Protein AF-A0ABD4BM80-F1 (afdb_monomer_lite)

pLDDT: mean 85.99, std 11.62, range [37.22, 96.69]

Sequence (189 aa):
KAYDKAFEMDQNLLPKIKRLYGEDSEQYKYVLDLRNYCFHNGVVRMEQELKSEFLQREALCYWGMFDESRFGQLHREFLKIDERLKVTAMDIVSISEQLVAEKIVDSTRSANTTAMYAIQWMHGRVFDFNKKQVQTHAARLNRIGINIRNACDTSRFAPVFVRQCREVCKSELAVPLWYRRANHLKLAA

Secondary structure (DSSP, 8-state):
-EEEHHHHIIIIIHHHHHHHH-TTSHHHHHHHHHHHHHHHTTPEEE-----HHHHHHTTTTSTTSS-THHHHHHHHHHHTHHHH---EEEEEEEHHHHHHHTT-SSSHHHHHHHHHHHHHHHTT----TTSHHHHHHHHHHHHTT--TTSPP-TTT--SEEEEEEEE------PPPTT-----------

InterPro domains:
  IPR022688 Replication-associated protein G2P, C-terminal [PF05155] (99-183)

Structure (mmCIF, N/CA/C/O backbone):
data_AF-A0ABD4BM80-F1
#
_entry.id   AF-A0ABD4BM80-F1
#
loop_
_atom_site.group_PDB
_atom_site.id
_atom_site.type_symbol
_atom_site.label_atom_id
_atom_site.label_alt_id
_atom_site.label_comp_id
_atom_site.label_asym_id
_atom_site.label_entity_id
_atom_site.label_seq_id
_atom_site.pdbx_PDB_ins_code
_atom_site.Cartn_x
_atom_site.Cartn_y
_atom_site.Cartn_z
_atom_site.occupancy
_atom_site.B_iso_or_equiv
_atom_site.auth_seq_id
_atom_site.auth_comp_id
_atom_site.auth_asym_id
_atom_site.auth_atom_id
_atom_site.pdbx_PDB_model_num
ATOM 1 N N . LYS A 1 1 ? -14.930 -1.032 1.054 1.00 83.25 1 LYS A N 1
ATOM 2 C CA . LYS A 1 1 ? -13.716 -0.226 1.333 1.00 83.25 1 LYS A CA 1
ATOM 3 C C . LYS A 1 1 ? -12.690 -1.123 2.012 1.00 83.25 1 LYS A C 1
ATOM 5 O O . LYS A 1 1 ? -13.107 -2.014 2.740 1.00 83.25 1 LYS A O 1
ATOM 10 N N . ALA A 1 2 ? -11.402 -0.913 1.758 1.00 86.00 2 ALA A N 1
ATOM 11 C CA . ALA A 1 2 ? -10.307 -1.639 2.397 1.00 86.00 2 ALA A CA 1
ATOM 12 C C . ALA A 1 2 ? -9.327 -0.616 2.969 1.00 86.00 2 ALA A C 1
ATOM 14 O O . ALA A 1 2 ? -9.075 0.395 2.311 1.00 86.00 2 ALA A O 1
ATOM 15 N N . TYR A 1 3 ? -8.798 -0.847 4.164 1.00 88.81 3 TYR A N 1
ATOM 16 C CA . TYR A 1 3 ? -7.758 0.010 4.727 1.00 88.81 3 TYR A CA 1
ATOM 17 C C . TYR A 1 3 ? -6.783 -0.779 5.593 1.00 88.81 3 TYR A C 1
ATOM 19 O O . TYR A 1 3 ? -7.141 -1.794 6.198 1.00 88.81 3 TYR A O 1
ATOM 27 N N . ASP A 1 4 ? -5.551 -0.279 5.651 1.00 92.69 4 ASP A N 1
ATOM 28 C CA . ASP A 1 4 ? -4.529 -0.743 6.582 1.00 92.69 4 ASP A CA 1
ATOM 29 C C . ASP A 1 4 ? -4.970 -0.406 8.008 1.00 92.69 4 ASP A C 1
ATOM 31 O O . ASP A 1 4 ? -5.180 0.762 8.364 1.00 92.69 4 ASP A O 1
ATOM 35 N N . LYS A 1 5 ? -5.154 -1.449 8.823 1.00 93.62 5 LYS A N 1
ATOM 36 C CA . LYS A 1 5 ? -5.683 -1.276 10.169 1.00 93.62 5 LYS A CA 1
ATOM 37 C C . LYS A 1 5 ? -4.690 -0.569 11.089 1.00 93.62 5 LYS A C 1
ATOM 39 O O . LYS A 1 5 ? -5.124 0.223 11.922 1.00 93.62 5 LYS A O 1
ATOM 44 N N . ALA A 1 6 ? -3.392 -0.825 10.949 1.00 95.12 6 ALA A N 1
ATOM 45 C CA . ALA A 1 6 ? -2.378 -0.182 11.776 1.00 95.12 6 ALA A CA 1
ATOM 46 C C . ALA A 1 6 ? -2.270 1.312 11.448 1.00 95.12 6 ALA A C 1
ATOM 48 O O . ALA A 1 6 ? -2.253 2.137 12.361 1.00 95.12 6 ALA A O 1
ATOM 49 N N . PHE A 1 7 ? -2.303 1.660 10.160 1.00 94.94 7 PHE A N 1
ATOM 50 C CA . PHE A 1 7 ? -2.292 3.055 9.721 1.00 94.94 7 PHE A CA 1
ATOM 51 C C . PHE A 1 7 ? -3.509 3.839 10.239 1.00 94.94 7 PHE A C 1
ATOM 53 O O . PHE A 1 7 ? -3.373 4.958 10.730 1.00 94.94 7 PHE A O 1
ATOM 60 N N . GLU A 1 8 ? -4.708 3.249 10.186 1.00 94.56 8 GLU A N 1
ATOM 61 C CA . GLU A 1 8 ? -5.916 3.870 10.749 1.00 94.56 8 GLU A CA 1
ATOM 62 C C . GLU A 1 8 ? -5.780 4.113 12.261 1.00 94.56 8 GLU A C 1
ATOM 64 O O . GLU A 1 8 ? -6.151 5.178 12.763 1.00 94.56 8 GLU A O 1
ATOM 69 N N . MET A 1 9 ? -5.193 3.154 12.983 1.00 95.44 9 MET A N 1
ATOM 70 C CA . MET A 1 9 ? -4.955 3.280 14.419 1.00 95.44 9 MET A CA 1
ATOM 71 C C . MET A 1 9 ? -3.956 4.392 14.752 1.00 95.44 9 MET A C 1
ATOM 73 O O . MET A 1 9 ? -4.168 5.089 15.743 1.00 95.44 9 MET A O 1
ATOM 77 N N . ASP A 1 10 ? -2.926 4.599 13.930 1.00 95.12 10 ASP A N 1
ATOM 78 C CA . ASP A 1 10 ? -1.974 5.706 14.092 1.00 95.12 10 ASP A CA 1
ATOM 79 C C . ASP A 1 10 ? -2.631 7.072 13.932 1.00 95.12 10 ASP A C 1
ATOM 81 O O . ASP A 1 10 ? -2.387 7.979 14.726 1.00 95.12 10 ASP A O 1
ATOM 85 N N . GLN A 1 11 ? -3.472 7.220 12.909 1.00 94.62 11 GLN A N 1
ATOM 86 C CA . GLN A 1 11 ? -4.079 8.507 12.579 1.00 94.62 11 GLN A CA 1
ATOM 87 C C . GLN A 1 11 ? -5.186 8.890 13.565 1.00 94.62 11 GLN A C 1
ATOM 89 O O . GLN A 1 11 ? -5.288 10.048 13.968 1.00 94.62 11 GLN A O 1
ATOM 94 N N . ASN A 1 12 ? -6.012 7.923 13.977 1.00 94.19 12 ASN A N 1
ATOM 95 C CA . ASN A 1 12 ? -7.248 8.220 14.701 1.00 94.19 12 ASN A CA 1
ATOM 96 C C . ASN A 1 12 ? -7.243 7.711 16.145 1.00 94.19 12 ASN A C 1
ATOM 98 O O . ASN A 1 12 ? -7.596 8.446 17.073 1.00 94.19 12 ASN A O 1
ATOM 102 N N . LEU A 1 13 ? -6.882 6.442 16.356 1.00 93.19 13 LEU A N 1
ATOM 103 C CA . LEU A 1 13 ? -7.118 5.769 17.633 1.00 93.19 13 LEU A CA 1
ATOM 104 C C . LEU A 1 13 ? -6.062 6.126 18.684 1.00 93.19 13 LEU A C 1
ATOM 106 O O . LEU A 1 13 ? -6.420 6.527 19.792 1.00 93.19 13 LEU A O 1
ATOM 110 N N . LEU A 1 14 ? -4.777 6.019 18.349 1.00 94.69 14 LEU A N 1
ATOM 111 C CA . LEU A 1 14 ? -3.673 6.299 19.268 1.00 94.69 14 LEU A CA 1
ATOM 112 C C . LEU A 1 14 ? -3.694 7.747 19.785 1.00 94.69 14 LEU A C 1
ATOM 114 O O . LEU A 1 14 ? -3.646 7.921 21.006 1.00 94.69 14 LEU A O 1
ATOM 118 N N . PRO A 1 15 ? -3.870 8.789 18.943 1.00 96.12 15 PRO A N 1
ATOM 119 C CA . PRO A 1 15 ? -3.963 10.165 19.429 1.00 96.12 15 PRO A CA 1
ATOM 120 C C . PRO A 1 15 ? -5.138 10.368 20.386 1.00 96.12 15 PRO A C 1
ATOM 122 O O . PRO A 1 15 ? -5.016 11.085 21.379 1.00 96.12 15 PRO A O 1
ATOM 125 N N . LYS A 1 16 ? -6.276 9.715 20.120 1.00 96.12 16 LYS A N 1
ATOM 126 C CA . LYS A 1 16 ? -7.461 9.789 20.979 1.00 96.12 16 LYS A CA 1
ATOM 127 C C . LYS A 1 16 ? -7.204 9.157 22.347 1.00 96.12 16 LYS A C 1
ATOM 129 O O . LYS A 1 16 ? -7.507 9.777 23.362 1.00 96.12 16 LYS A O 1
ATOM 134 N N . ILE A 1 17 ? -6.638 7.952 22.388 1.00 95.44 17 ILE A N 1
ATOM 135 C CA . ILE A 1 17 ? -6.351 7.250 23.648 1.00 95.44 17 ILE A CA 1
ATOM 136 C C . ILE A 1 17 ? -5.261 7.971 24.443 1.00 95.44 17 ILE A C 1
ATOM 138 O O . ILE A 1 17 ? -5.420 8.139 25.651 1.00 95.44 17 ILE A O 1
ATOM 142 N N . LYS A 1 18 ? -4.224 8.491 23.772 1.00 95.56 18 LYS A N 1
ATOM 143 C CA . LYS A 1 18 ? -3.175 9.304 24.403 1.00 95.56 18 LYS A CA 1
ATOM 144 C C . LYS A 1 18 ? -3.752 10.531 25.110 1.00 95.56 18 LYS A C 1
ATOM 146 O O . LYS A 1 18 ? -3.380 10.802 26.245 1.00 95.56 18 LYS A O 1
ATOM 151 N N . ARG A 1 19 ? -4.693 11.243 24.474 1.00 95.94 19 ARG A N 1
ATOM 152 C CA . ARG A 1 19 ? -5.377 12.405 25.076 1.00 95.94 19 ARG A CA 1
ATOM 153 C C . ARG A 1 19 ? -6.272 12.033 26.262 1.00 95.94 19 ARG A C 1
ATOM 155 O O . ARG A 1 19 ? -6.409 12.842 27.169 1.00 95.94 19 ARG A O 1
ATOM 162 N N . LEU A 1 20 ? -6.907 10.859 26.237 1.00 96.06 20 LEU A N 1
ATOM 163 C CA . LEU A 1 20 ? -7.880 10.448 27.258 1.00 96.06 20 LEU A CA 1
ATOM 164 C C . LEU A 1 20 ? -7.239 9.843 28.511 1.00 96.06 20 LEU A C 1
ATOM 166 O O . LEU A 1 20 ? -7.719 10.096 29.609 1.00 96.06 20 LEU A O 1
ATOM 170 N N . TYR A 1 21 ? -6.196 9.029 28.348 1.00 95.06 21 TYR A N 1
ATOM 171 C CA . TYR A 1 21 ? -5.622 8.236 29.442 1.00 95.06 21 TYR A CA 1
ATOM 172 C C . TYR A 1 21 ? -4.156 8.573 29.736 1.00 95.06 21 TYR A C 1
ATOM 174 O O . TYR A 1 21 ? -3.647 8.192 30.785 1.00 95.06 21 TYR A O 1
ATOM 182 N N . GLY A 1 22 ? -3.475 9.296 28.843 1.00 93.50 22 GLY A N 1
ATOM 183 C CA . GLY A 1 22 ? -2.037 9.547 28.929 1.00 93.50 22 GLY A CA 1
ATOM 184 C C . GLY A 1 22 ? -1.202 8.442 28.275 1.00 93.50 22 GLY A C 1
ATOM 185 O O . GLY A 1 22 ? -1.675 7.331 28.028 1.00 93.50 22 GLY A O 1
ATOM 186 N N . GLU A 1 23 ? 0.054 8.762 27.970 1.00 93.88 23 GLU A N 1
ATOM 187 C CA . GLU A 1 23 ? 0.987 7.883 27.247 1.00 93.88 23 GLU A CA 1
ATOM 188 C C . GLU A 1 23 ? 1.462 6.684 28.080 1.00 93.88 23 GLU A C 1
ATOM 190 O O . GLU A 1 23 ? 1.618 5.589 27.550 1.00 93.88 23 GLU A O 1
ATOM 195 N N . ASP A 1 24 ? 1.597 6.844 29.397 1.00 94.12 24 ASP A N 1
ATOM 196 C CA . ASP A 1 24 ? 2.053 5.766 30.287 1.00 94.12 24 ASP A CA 1
ATOM 197 C C . ASP A 1 24 ? 0.941 4.797 30.717 1.00 94.12 24 ASP A C 1
ATOM 199 O O . ASP A 1 24 ? 1.204 3.795 31.397 1.00 94.12 24 ASP A O 1
ATOM 203 N N . SER A 1 25 ? -0.300 5.076 30.310 1.00 95.88 25 SER A N 1
ATOM 204 C CA . SER A 1 25 ? -1.481 4.311 30.701 1.00 95.88 25 SER A CA 1
ATOM 205 C C . SER A 1 25 ? -1.495 2.894 30.129 1.00 95.88 25 SER A C 1
ATOM 207 O O . SER A 1 25 ? -1.018 2.628 29.023 1.00 95.88 25 SER A O 1
ATOM 209 N N . GLU A 1 26 ? -2.113 1.964 30.862 1.00 95.06 26 GLU A N 1
ATOM 210 C CA . GLU A 1 26 ? -2.321 0.595 30.377 1.00 95.06 26 GLU A CA 1
ATOM 211 C C . GLU A 1 26 ? -3.179 0.556 29.108 1.00 95.06 26 GLU A C 1
ATOM 213 O O . GLU A 1 26 ? -2.979 -0.293 28.242 1.00 95.06 26 GLU A O 1
ATOM 218 N N . GLN A 1 27 ? -4.129 1.486 28.976 1.00 94.38 27 GLN A N 1
ATOM 219 C CA . GLN A 1 27 ? -5.003 1.607 27.813 1.00 94.38 27 GLN A CA 1
ATOM 220 C C . GLN A 1 27 ? -4.197 1.981 26.570 1.00 94.38 27 GLN A C 1
ATOM 222 O O . GLN A 1 27 ? -4.390 1.377 25.515 1.00 94.38 27 GLN A O 1
ATOM 227 N N . TYR A 1 28 ? -3.289 2.953 26.690 1.00 95.81 28 TYR A N 1
ATOM 228 C CA . TYR A 1 28 ? -2.430 3.350 25.582 1.00 95.81 28 TYR A CA 1
ATOM 229 C C . TYR A 1 28 ? -1.472 2.225 25.187 1.00 95.81 28 TYR A C 1
ATOM 231 O O . TYR A 1 28 ? -1.404 1.888 24.006 1.00 95.81 28 TYR A O 1
ATOM 239 N N . LYS A 1 29 ? -0.830 1.572 26.166 1.00 95.75 29 LYS A N 1
ATOM 240 C CA . LYS A 1 29 ? 0.037 0.402 25.934 1.00 95.75 29 LYS A CA 1
ATOM 241 C C . LYS A 1 29 ? -0.705 -0.729 25.219 1.00 95.75 29 LYS A C 1
ATOM 243 O O . LYS A 1 29 ? -0.238 -1.206 24.194 1.00 95.75 29 LYS A O 1
ATOM 248 N N . TYR A 1 30 ? -1.915 -1.069 25.668 1.00 95.75 30 TYR A N 1
ATOM 249 C CA . TYR A 1 30 ? -2.747 -2.086 25.018 1.00 95.75 30 TYR A CA 1
ATOM 250 C C . TYR A 1 30 ? -3.070 -1.751 23.554 1.00 95.75 30 TYR A C 1
ATOM 252 O O . TYR A 1 30 ? -2.981 -2.611 22.676 1.00 95.75 30 TYR A O 1
ATOM 260 N N . VAL A 1 31 ? -3.464 -0.506 23.266 1.00 95.06 31 VAL A N 1
ATOM 261 C CA . VAL A 1 31 ? -3.765 -0.095 21.886 1.00 95.06 31 VAL A CA 1
ATOM 262 C C . VAL A 1 31 ? -2.505 -0.077 21.027 1.00 95.06 31 VAL A C 1
ATOM 264 O O . VAL A 1 31 ? -2.575 -0.441 19.853 1.00 95.06 31 VAL A O 1
ATOM 267 N N . LEU A 1 32 ? -1.363 0.301 21.599 1.00 95.94 32 LEU A N 1
ATOM 268 C CA . LEU A 1 32 ? -0.072 0.259 20.925 1.00 95.94 32 LEU A CA 1
ATOM 269 C C . LEU A 1 32 ? 0.331 -1.180 20.575 1.00 95.94 32 LEU A C 1
ATOM 271 O O . LEU A 1 32 ? 0.707 -1.436 19.432 1.00 95.94 32 LEU A O 1
ATOM 275 N N . ASP A 1 33 ? 0.168 -2.126 21.501 1.00 95.88 33 ASP A N 1
ATOM 276 C CA . ASP A 1 33 ? 0.411 -3.553 21.259 1.00 95.88 33 ASP A CA 1
ATOM 277 C C . ASP A 1 33 ? -0.508 -4.099 20.163 1.00 95.88 33 ASP A C 1
ATOM 279 O O . ASP A 1 33 ? -0.056 -4.790 19.249 1.00 95.88 33 ASP A O 1
ATOM 283 N N . LEU A 1 34 ? -1.791 -3.721 20.186 1.00 95.12 34 LEU A N 1
ATOM 284 C CA . LEU A 1 34 ? -2.749 -4.082 19.141 1.00 95.12 34 LEU A CA 1
ATOM 285 C C . LEU A 1 34 ? -2.365 -3.507 17.777 1.00 95.12 34 LEU A C 1
ATOM 287 O O . LEU A 1 34 ? -2.397 -4.222 16.775 1.00 95.12 34 LEU A O 1
ATOM 291 N N . ARG A 1 35 ? -1.971 -2.234 17.732 1.00 95.81 35 ARG A N 1
ATOM 292 C CA . ARG A 1 35 ? -1.510 -1.575 16.508 1.00 95.81 35 ARG A CA 1
ATOM 293 C C . ARG A 1 35 ? -0.277 -2.286 15.965 1.00 95.81 35 ARG A C 1
ATOM 295 O O . ARG A 1 35 ? -0.223 -2.582 14.774 1.00 95.81 35 ARG A O 1
ATOM 302 N N . ASN A 1 36 ? 0.693 -2.589 16.826 1.00 96.69 36 ASN A N 1
ATOM 303 C CA . ASN A 1 36 ? 1.912 -3.292 16.441 1.00 96.69 36 ASN A CA 1
ATOM 304 C C . ASN A 1 36 ? 1.598 -4.697 15.934 1.00 96.69 36 ASN A C 1
ATOM 306 O O . ASN A 1 36 ? 2.135 -5.099 14.907 1.00 96.69 36 ASN A O 1
ATOM 310 N N . TYR A 1 37 ? 0.691 -5.419 16.587 1.00 96.06 37 TYR A N 1
ATOM 311 C CA . TYR A 1 37 ? 0.233 -6.719 16.114 1.00 96.06 37 TYR A CA 1
ATOM 312 C C . TYR A 1 37 ? -0.390 -6.629 14.712 1.00 96.06 37 TYR A C 1
ATOM 314 O O . TYR A 1 37 ? -0.033 -7.411 13.830 1.00 96.06 37 TYR A O 1
ATOM 322 N N . CYS A 1 38 ? -1.259 -5.641 14.470 1.00 94.88 38 CYS A N 1
ATOM 323 C CA . CYS A 1 38 ? -1.836 -5.402 13.147 1.00 94.88 38 CYS A CA 1
ATOM 324 C C . CYS A 1 38 ? -0.773 -5.065 12.092 1.00 94.88 38 CYS A C 1
ATOM 326 O O . CYS A 1 38 ? -0.851 -5.575 10.977 1.00 94.88 38 CYS A O 1
ATOM 328 N N . PHE A 1 39 ? 0.223 -4.250 12.446 1.00 95.06 39 PHE A N 1
ATOM 329 C CA . PHE A 1 39 ? 1.307 -3.854 11.546 1.00 95.06 39 PHE A CA 1
ATOM 330 C C . PHE A 1 39 ? 2.180 -5.048 11.140 1.00 95.06 39 PHE A C 1
ATOM 332 O O . PHE A 1 39 ? 2.388 -5.283 9.954 1.00 95.06 39 PHE A O 1
ATOM 339 N N . HIS A 1 40 ? 2.632 -5.848 12.111 1.00 94.50 40 HIS A N 1
ATOM 340 C CA . HIS A 1 40 ? 3.503 -7.000 11.848 1.00 94.50 40 HIS A CA 1
ATOM 341 C C . HIS A 1 40 ? 2.824 -8.078 10.994 1.00 94.50 40 HIS A C 1
ATOM 343 O O . HIS A 1 40 ? 3.501 -8.767 10.238 1.00 94.50 40 HIS A O 1
ATOM 349 N N . ASN A 1 41 ? 1.500 -8.216 11.098 1.00 93.12 41 ASN A N 1
ATOM 350 C CA . ASN A 1 41 ? 0.734 -9.205 10.336 1.00 93.12 41 ASN A CA 1
ATOM 351 C C . ASN A 1 41 ? 0.094 -8.632 9.058 1.00 93.12 41 ASN A C 1
ATOM 353 O O . ASN A 1 41 ? -0.644 -9.349 8.388 1.00 93.12 41 ASN A O 1
ATOM 357 N N . GLY A 1 42 ? 0.327 -7.356 8.722 1.00 91.00 42 GLY A N 1
ATOM 358 C CA . GLY A 1 42 ? -0.237 -6.732 7.518 1.00 91.00 42 GLY A CA 1
ATOM 359 C C . GLY A 1 42 ? -1.770 -6.737 7.488 1.00 91.00 42 GLY A C 1
ATOM 360 O O . GLY A 1 42 ? -2.375 -7.037 6.460 1.00 91.00 42 GLY A O 1
ATOM 361 N N . VAL A 1 43 ? -2.416 -6.457 8.624 1.00 92.88 43 VAL A N 1
ATOM 362 C CA . VAL A 1 43 ? -3.872 -6.596 8.763 1.00 92.88 43 VAL A CA 1
ATOM 363 C C . VAL A 1 43 ? -4.613 -5.532 7.956 1.00 92.88 43 VAL A C 1
ATOM 365 O O . VAL A 1 43 ? -4.559 -4.337 8.257 1.00 92.88 43 VAL A O 1
ATOM 368 N N . VAL A 1 44 ? -5.401 -5.992 6.987 1.00 89.38 44 VAL A N 1
ATOM 369 C CA . VAL A 1 44 ? -6.320 -5.163 6.202 1.00 89.38 44 VAL A CA 1
ATOM 370 C C . VAL A 1 44 ? -7.743 -5.392 6.687 1.00 89.38 44 VAL A C 1
ATOM 372 O O . VAL A 1 44 ? -8.217 -6.526 6.754 1.00 89.38 44 VAL A O 1
ATOM 375 N N . ARG A 1 45 ? -8.453 -4.306 7.000 1.00 88.75 45 ARG A N 1
ATOM 376 C CA . ARG A 1 45 ? -9.873 -4.371 7.341 1.00 88.75 45 ARG A CA 1
ATOM 377 C C . ARG A 1 45 ? -10.724 -4.026 6.128 1.00 88.75 45 ARG A C 1
ATOM 379 O O . ARG A 1 45 ? -10.563 -2.977 5.507 1.00 88.75 45 ARG A O 1
ATOM 386 N N . MET A 1 46 ? -11.659 -4.920 5.836 1.00 87.62 46 MET A N 1
ATOM 387 C CA . MET A 1 46 ? -12.669 -4.753 4.802 1.00 87.62 46 MET A CA 1
ATOM 388 C C . MET A 1 46 ? -13.963 -4.245 5.444 1.00 87.62 46 MET A C 1
ATOM 390 O O . MET A 1 46 ? -14.445 -4.816 6.418 1.00 87.62 46 MET A O 1
ATOM 394 N N . GLU A 1 47 ? -14.533 -3.175 4.894 1.00 88.25 47 GLU A N 1
ATOM 395 C CA . GLU A 1 47 ? -15.818 -2.616 5.322 1.00 88.25 47 GLU A CA 1
ATOM 396 C C . GLU A 1 47 ? -16.807 -2.544 4.163 1.00 88.25 47 GLU A C 1
ATOM 398 O O . GLU A 1 47 ? -16.499 -2.014 3.086 1.00 88.25 47 GLU A O 1
ATOM 403 N N . GLN A 1 48 ? -18.005 -3.072 4.406 1.00 89.81 48 GLN A N 1
ATOM 404 C CA . GLN A 1 48 ? -19.140 -3.000 3.501 1.00 89.81 48 GLN A CA 1
ATOM 405 C C . GLN A 1 48 ? -20.037 -1.835 3.917 1.00 89.81 48 GLN A C 1
ATOM 407 O O . GLN A 1 48 ? -20.496 -1.768 5.053 1.00 89.81 48 GLN A O 1
ATOM 412 N N . GLU A 1 49 ? -20.287 -0.920 2.986 1.00 90.12 49 GLU A N 1
ATOM 413 C CA . GLU A 1 49 ? -21.196 0.209 3.166 1.00 90.12 49 GLU A CA 1
ATOM 414 C C . GLU A 1 49 ? -22.215 0.166 2.027 1.00 90.12 49 GLU A C 1
ATOM 416 O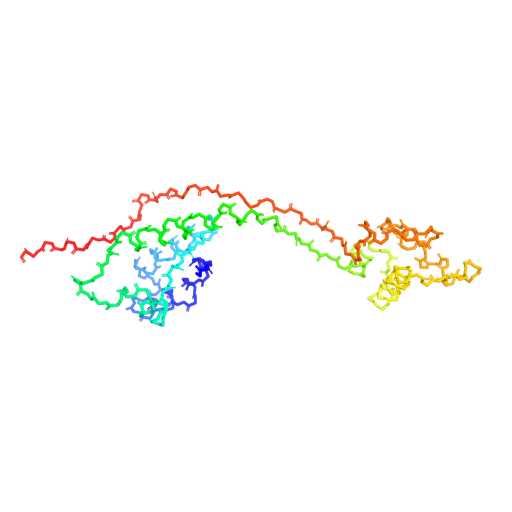 O . GLU A 1 49 ? -21.829 0.132 0.856 1.00 90.12 49 GLU A O 1
ATOM 421 N N . LEU A 1 50 ? -23.502 0.149 2.368 1.00 90.44 50 LEU A N 1
ATOM 422 C CA . LEU A 1 50 ? -24.596 0.206 1.402 1.00 90.44 50 LEU A CA 1
ATOM 423 C C . LEU A 1 50 ? -25.165 1.623 1.394 1.00 90.44 50 LEU A C 1
ATOM 425 O O . LEU A 1 50 ? -25.527 2.165 2.436 1.00 90.44 50 LEU A O 1
ATOM 429 N N . LYS A 1 51 ? -25.200 2.238 0.211 1.00 91.38 51 LYS A N 1
ATOM 430 C CA . LYS A 1 51 ? -25.683 3.611 0.034 1.00 91.38 51 LYS A CA 1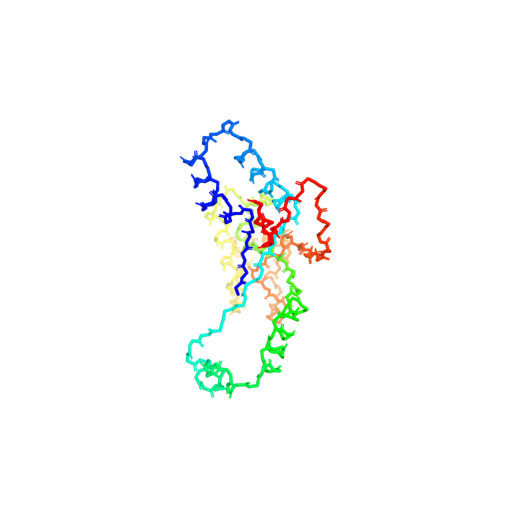
ATOM 431 C C . LYS A 1 51 ? -27.204 3.680 0.173 1.00 91.38 51 LYS A C 1
ATOM 433 O O . LYS A 1 51 ? -27.896 2.731 -0.186 1.00 91.38 51 LYS A O 1
ATOM 438 N N . SER A 1 52 ? -27.719 4.806 0.664 1.00 92.56 52 SER A N 1
ATOM 439 C CA . SER A 1 52 ? -29.159 5.000 0.896 1.00 92.56 52 SER A CA 1
ATOM 440 C C . SER A 1 52 ? -29.974 4.777 -0.380 1.00 92.56 52 SER A C 1
ATOM 442 O O . SER A 1 52 ? -30.980 4.077 -0.372 1.00 92.56 52 SER A O 1
ATOM 444 N N . GLU A 1 53 ? -29.474 5.276 -1.507 1.00 93.75 53 GLU A N 1
ATOM 445 C CA . GLU A 1 53 ? -30.086 5.155 -2.828 1.00 93.75 53 GLU A CA 1
ATOM 446 C C . GLU A 1 53 ? -30.183 3.689 -3.269 1.00 93.75 53 GLU A C 1
ATOM 448 O O . GLU A 1 53 ? -31.177 3.267 -3.856 1.00 93.75 53 GLU A O 1
ATOM 453 N N . PHE A 1 54 ? -29.160 2.891 -2.947 1.00 91.81 54 PHE A N 1
ATOM 454 C CA . PHE A 1 54 ? -29.170 1.452 -3.193 1.00 91.81 54 PHE A CA 1
ATOM 455 C C . PHE A 1 54 ? -30.211 0.755 -2.313 1.00 91.81 54 PHE A C 1
ATOM 457 O O . PHE A 1 54 ? -31.000 -0.041 -2.814 1.00 91.81 54 PHE A O 1
ATOM 464 N N . LEU A 1 55 ? -30.245 1.083 -1.019 1.00 92.19 55 LEU A N 1
ATOM 465 C CA . LEU A 1 55 ? -31.205 0.498 -0.082 1.00 92.19 55 LEU A CA 1
ATOM 466 C C . LEU A 1 55 ? -32.651 0.821 -0.473 1.00 92.19 55 LEU A C 1
ATOM 468 O O . LEU A 1 55 ? -33.502 -0.055 -0.389 1.00 92.19 55 LEU A O 1
ATOM 472 N N . GLN A 1 56 ? -32.926 2.038 -0.941 1.00 92.62 56 GLN A N 1
ATOM 473 C CA . GLN A 1 56 ? -34.253 2.433 -1.420 1.00 92.62 56 GLN A CA 1
ATOM 474 C C . GLN A 1 56 ? -34.645 1.687 -2.696 1.00 92.62 56 GLN A C 1
ATOM 476 O O . GLN A 1 56 ? -35.750 1.158 -2.779 1.00 92.62 56 GLN A O 1
ATOM 481 N N . ARG A 1 57 ? -33.732 1.592 -3.672 1.00 91.75 57 ARG A N 1
ATOM 482 C CA . ARG A 1 57 ? -33.987 0.888 -4.936 1.00 91.75 57 ARG A CA 1
ATOM 483 C C . ARG A 1 57 ? -34.288 -0.595 -4.731 1.00 91.75 57 ARG A C 1
ATOM 485 O O . ARG A 1 57 ? -35.145 -1.139 -5.415 1.00 91.75 57 ARG A O 1
ATOM 492 N N . GLU A 1 58 ? -33.588 -1.237 -3.801 1.00 89.38 58 GLU A N 1
ATOM 493 C CA . GLU A 1 58 ? -33.777 -2.656 -3.479 1.00 89.38 58 GLU A CA 1
ATOM 494 C C . GLU A 1 58 ? -34.839 -2.882 -2.381 1.00 89.38 58 GLU A C 1
ATOM 496 O O . GLU A 1 58 ? -34.989 -4.004 -1.908 1.00 89.38 58 GLU A O 1
ATOM 501 N N . ALA A 1 59 ? -35.554 -1.832 -1.947 1.00 91.00 59 ALA A N 1
ATOM 502 C CA . ALA A 1 59 ? -36.533 -1.862 -0.853 1.00 91.00 59 ALA A CA 1
ATOM 503 C C . ALA A 1 59 ? -35.997 -2.428 0.486 1.00 91.00 59 ALA A C 1
ATOM 505 O O . ALA A 1 59 ? -36.749 -2.931 1.317 1.00 91.00 59 ALA A O 1
ATOM 506 N N . LEU A 1 60 ? -34.692 -2.297 0.731 1.00 90.75 60 LEU A N 1
ATOM 507 C CA . LEU A 1 60 ? -33.992 -2.762 1.936 1.00 90.75 60 LEU A CA 1
ATOM 508 C C . LEU A 1 60 ? -33.964 -1.727 3.071 1.00 90.75 60 LEU A C 1
ATOM 510 O O . LEU A 1 60 ? -33.401 -1.983 4.132 1.00 90.75 60 LEU A O 1
ATOM 514 N N . CYS A 1 61 ? -34.535 -0.540 2.860 1.00 90.12 61 CYS A N 1
ATOM 515 C CA . CYS A 1 61 ? -34.582 0.526 3.863 1.00 90.12 61 CYS A CA 1
ATOM 516 C C . CYS A 1 61 ? -35.794 0.446 4.810 1.00 90.12 61 CYS A C 1
ATOM 518 O O . CYS A 1 61 ? -35.857 1.206 5.776 1.00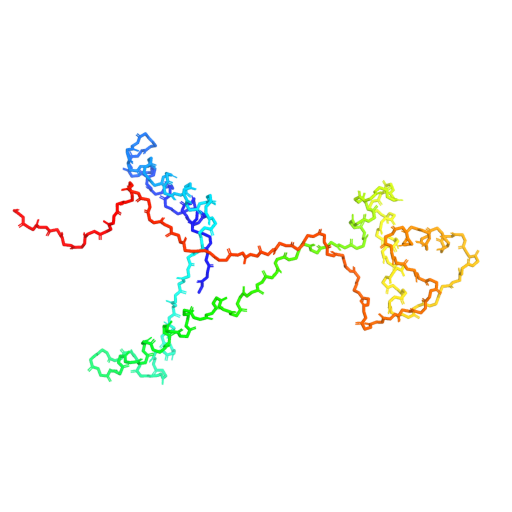 90.12 61 CYS A O 1
ATOM 520 N N . TYR A 1 62 ? -36.756 -0.446 4.556 1.00 89.25 62 TYR A N 1
ATOM 521 C CA . TYR A 1 62 ? -38.019 -0.507 5.294 1.00 89.25 62 TYR A CA 1
ATOM 522 C C . TYR A 1 62 ? -37.977 -1.544 6.413 1.00 89.25 62 TYR A C 1
ATOM 524 O O . TYR A 1 62 ? -38.323 -2.704 6.208 1.00 89.25 62 TYR A O 1
ATOM 532 N N . TRP A 1 63 ? -37.551 -1.126 7.606 1.00 83.38 63 TRP A N 1
ATOM 533 C CA . TRP A 1 63 ? -37.394 -2.012 8.762 1.00 83.38 63 TRP A CA 1
ATOM 534 C C . TRP A 1 63 ? -38.633 -2.883 9.030 1.00 83.38 63 TRP A C 1
ATOM 536 O O . TRP A 1 63 ? -39.749 -2.376 9.114 1.00 83.38 63 TRP A O 1
ATOM 546 N N . GLY A 1 64 ? -38.431 -4.198 9.154 1.00 86.62 64 GLY A N 1
ATOM 547 C CA . GLY A 1 64 ? -39.505 -5.178 9.364 1.00 86.62 64 GLY A CA 1
ATOM 548 C C . GLY A 1 64 ? -40.338 -5.521 8.120 1.00 86.62 64 GLY A C 1
ATOM 549 O O . GLY A 1 64 ? -41.192 -6.397 8.203 1.00 86.62 64 GLY A O 1
ATOM 550 N N . MET A 1 65 ? -40.091 -4.870 6.978 1.00 86.62 65 MET A N 1
ATOM 551 C CA . MET A 1 65 ? -40.795 -5.096 5.705 1.00 86.62 65 MET A CA 1
ATOM 552 C C . MET A 1 65 ? -39.850 -5.443 4.541 1.00 86.62 65 MET A C 1
ATOM 554 O O . MET A 1 65 ? -40.285 -5.486 3.393 1.00 86.62 65 MET A O 1
ATOM 558 N N . PHE A 1 66 ? -38.567 -5.687 4.820 1.00 89.19 66 PHE A N 1
ATOM 559 C CA . PHE A 1 66 ? -37.580 -6.124 3.832 1.00 89.19 66 PHE A CA 1
ATOM 560 C C . PHE A 1 66 ? -37.250 -7.613 3.997 1.00 89.19 66 PHE A C 1
ATOM 562 O O . PHE A 1 66 ? -37.376 -8.174 5.085 1.00 89.19 66 PHE A O 1
ATOM 569 N N . ASP A 1 67 ? -36.773 -8.243 2.923 1.00 87.38 67 ASP A N 1
ATOM 570 C CA . ASP A 1 67 ? -36.211 -9.593 2.979 1.00 87.38 67 ASP A CA 1
ATOM 571 C C . ASP A 1 67 ? -34.740 -9.548 3.424 1.00 87.38 67 ASP A C 1
ATOM 573 O O . ASP A 1 67 ? -33.849 -9.111 2.688 1.00 87.38 67 ASP A O 1
ATOM 577 N N . GLU A 1 68 ? -34.475 -10.019 4.643 1.00 88.12 68 GLU A N 1
ATOM 578 C CA . GLU A 1 68 ? -33.131 -10.073 5.226 1.00 88.12 68 GLU A CA 1
ATOM 579 C C . GLU A 1 68 ? -32.181 -11.002 4.462 1.00 88.12 68 GLU A C 1
ATOM 581 O O . GLU A 1 68 ? -30.963 -10.777 4.445 1.00 88.12 68 GLU A O 1
ATOM 586 N N . SER A 1 69 ? -32.712 -11.994 3.740 1.00 90.56 69 SER A N 1
ATOM 587 C CA . SER A 1 69 ? -31.901 -12.918 2.944 1.00 90.56 69 SER A CA 1
ATOM 588 C C . SER A 1 69 ? -31.029 -12.184 1.915 1.00 90.56 69 SER A C 1
ATOM 590 O O . SER A 1 69 ? -29.897 -12.603 1.624 1.00 90.56 69 SER A O 1
ATOM 592 N N . ARG A 1 70 ? -31.511 -11.028 1.433 1.00 90.19 70 ARG A N 1
ATOM 593 C CA . ARG A 1 70 ? -30.823 -10.164 0.475 1.00 90.19 70 ARG A CA 1
ATOM 594 C C . ARG A 1 70 ? -29.550 -9.547 1.047 1.00 90.19 70 ARG A C 1
ATOM 596 O O . ARG A 1 70 ? -28.535 -9.513 0.349 1.00 90.19 70 ARG A O 1
ATOM 603 N N . PHE A 1 71 ? -29.547 -9.130 2.315 1.00 90.50 71 PHE A N 1
ATOM 604 C CA . PHE A 1 71 ? -28.321 -8.670 2.977 1.00 90.50 71 PHE A CA 1
ATOM 605 C C . PHE A 1 71 ? -27.305 -9.799 3.105 1.00 90.50 71 PHE A C 1
ATOM 607 O O . PHE A 1 71 ? -26.124 -9.600 2.816 1.00 90.50 71 PHE A O 1
ATOM 614 N N . GLY A 1 72 ? -27.764 -11.005 3.449 1.00 90.75 72 GLY A N 1
ATOM 615 C CA . GLY A 1 72 ? -26.908 -12.189 3.493 1.00 90.75 72 GLY A CA 1
ATOM 616 C C . GLY A 1 72 ? -26.246 -12.483 2.142 1.00 90.75 72 GLY A C 1
ATOM 617 O O . GLY A 1 72 ? -25.062 -12.816 2.094 1.00 90.75 72 GLY A O 1
ATOM 618 N N . GLN A 1 73 ? -26.976 -12.322 1.034 1.00 91.38 73 GLN A N 1
ATOM 619 C CA . GLN A 1 73 ? -26.412 -12.462 -0.310 1.00 91.38 73 GLN A CA 1
ATOM 620 C C . GLN A 1 73 ? -25.341 -11.404 -0.595 1.00 91.38 73 GLN A C 1
ATOM 622 O O . GLN A 1 73 ? -24.220 -11.765 -0.954 1.00 91.38 73 GLN A O 1
ATOM 627 N N . LEU A 1 74 ? -25.659 -10.123 -0.390 1.00 90.31 74 LEU A N 1
ATOM 628 C CA . LEU A 1 74 ? -24.721 -9.017 -0.613 1.00 90.31 74 LEU A CA 1
ATOM 629 C C . LEU A 1 74 ? -23.459 -9.169 0.244 1.00 90.31 74 LEU A C 1
ATOM 631 O O . LEU A 1 74 ? -22.358 -8.832 -0.192 1.00 90.31 74 LEU A O 1
ATOM 635 N N . HIS A 1 75 ? -23.598 -9.689 1.463 1.00 90.44 75 HIS A N 1
ATOM 636 C CA . HIS A 1 75 ? -22.466 -9.947 2.339 1.00 90.44 75 HIS A CA 1
ATOM 637 C C . HIS A 1 75 ? -21.596 -11.102 1.834 1.00 90.44 75 HIS A C 1
ATOM 639 O O . HIS A 1 75 ? -20.376 -10.976 1.787 1.00 90.44 75 HIS A O 1
ATOM 645 N N . ARG A 1 76 ? -22.195 -12.210 1.377 1.00 90.31 76 ARG A N 1
ATOM 646 C CA . ARG A 1 76 ? -21.438 -13.317 0.765 1.00 90.31 76 ARG A CA 1
ATOM 647 C C . ARG A 1 76 ? -20.688 -12.880 -0.490 1.00 90.31 76 ARG A C 1
ATOM 649 O O . ARG A 1 76 ? -19.564 -13.317 -0.703 1.00 90.31 76 ARG A O 1
ATOM 656 N N . GLU A 1 77 ? -21.292 -12.026 -1.311 1.00 88.00 77 GLU A N 1
ATOM 657 C CA . GLU A 1 77 ? -20.622 -11.445 -2.478 1.00 88.00 77 GLU A CA 1
ATOM 658 C C . GLU A 1 77 ? -19.433 -10.577 -2.060 1.00 88.00 77 GLU A C 1
ATOM 660 O O . GLU A 1 77 ? -18.353 -10.699 -2.634 1.00 88.00 77 GLU A O 1
ATOM 665 N N . PHE A 1 78 ? -19.598 -9.766 -1.012 1.00 88.06 78 PHE A N 1
ATOM 666 C CA . PHE A 1 78 ? -18.519 -8.968 -0.439 1.00 88.06 78 PHE A CA 1
ATOM 667 C C . PHE A 1 78 ? -17.366 -9.824 0.102 1.00 88.06 78 PHE A C 1
ATOM 669 O O . PHE A 1 78 ? -16.205 -9.514 -0.160 1.00 88.06 78 PHE A O 1
ATOM 676 N N . LEU A 1 79 ? -17.674 -10.923 0.795 1.00 85.06 79 LEU A N 1
ATOM 677 C CA . LEU A 1 79 ? -16.675 -11.853 1.328 1.00 85.06 79 LEU A CA 1
ATOM 678 C C . LEU A 1 79 ? -15.874 -12.582 0.245 1.00 85.06 79 LEU A C 1
ATOM 680 O O . LEU A 1 79 ? -14.805 -13.070 0.570 1.00 85.06 79 LEU A O 1
ATOM 684 N N . LYS A 1 80 ? -16.365 -12.645 -1.001 1.00 84.50 80 LYS A N 1
ATOM 685 C CA . LYS A 1 80 ? -15.668 -13.245 -2.156 1.00 84.50 80 LYS A CA 1
ATOM 686 C C . LYS A 1 80 ? -14.839 -12.245 -2.967 1.00 84.50 80 LYS A C 1
ATOM 688 O O . LYS A 1 80 ? -14.222 -12.613 -3.966 1.00 84.50 80 LYS A O 1
ATOM 693 N N . ILE A 1 81 ? -14.857 -10.957 -2.614 1.00 77.06 81 ILE A N 1
ATOM 694 C CA . ILE A 1 81 ? -14.101 -9.930 -3.350 1.00 77.06 81 ILE A CA 1
ATOM 695 C C . ILE A 1 81 ? -12.593 -10.207 -3.285 1.00 77.06 81 ILE A C 1
ATOM 697 O O . ILE A 1 81 ? -11.872 -9.919 -4.239 1.00 77.06 81 ILE A O 1
ATOM 701 N N . ASP A 1 82 ? -12.122 -10.789 -2.186 1.00 69.12 82 ASP A N 1
ATOM 702 C CA . ASP A 1 82 ? -10.726 -11.169 -1.987 1.00 69.12 82 ASP A CA 1
ATOM 703 C C . ASP A 1 82 ? -10.258 -12.270 -2.959 1.00 69.12 82 ASP A C 1
ATOM 705 O O . ASP A 1 82 ? -9.131 -12.203 -3.442 1.00 69.12 82 ASP A O 1
ATOM 709 N N . GLU A 1 83 ? -11.125 -13.219 -3.338 1.00 71.75 83 GLU A N 1
ATOM 710 C CA . GLU A 1 83 ? -10.821 -14.261 -4.336 1.00 71.75 83 GLU A CA 1
ATOM 711 C C . GLU A 1 83 ? -10.455 -13.662 -5.703 1.00 71.75 83 GLU A C 1
ATOM 713 O O . GLU A 1 83 ? -9.639 -14.218 -6.443 1.00 71.75 83 GLU A O 1
ATOM 718 N N . ARG A 1 84 ? -11.045 -12.505 -6.034 1.00 64.62 84 ARG A N 1
ATOM 719 C CA . ARG A 1 84 ? -10.762 -11.747 -7.264 1.00 64.62 84 ARG A CA 1
ATOM 720 C C . ARG A 1 84 ? -9.540 -10.835 -7.137 1.00 64.62 84 ARG A C 1
ATOM 722 O O . ARG A 1 84 ? -8.984 -10.426 -8.150 1.00 64.62 84 ARG A O 1
ATOM 729 N N . LEU A 1 85 ? -9.115 -10.526 -5.914 1.00 62.88 85 LEU A N 1
ATOM 730 C CA . LEU A 1 85 ? -8.018 -9.614 -5.572 1.00 62.88 85 LEU A CA 1
ATOM 731 C C . LEU A 1 85 ? -6.658 -10.329 -5.503 1.00 62.88 85 LEU A C 1
ATOM 733 O O . LEU A 1 85 ? -5.787 -9.922 -4.735 1.00 62.88 85 LEU A O 1
ATOM 737 N N . LYS A 1 86 ? -6.432 -11.367 -6.321 1.00 56.34 86 LYS A N 1
ATOM 738 C CA . LYS A 1 86 ? -5.090 -11.938 -6.535 1.00 56.34 86 LYS A CA 1
ATOM 739 C C . LYS A 1 86 ? -4.213 -10.908 -7.250 1.00 56.34 86 LYS A C 1
ATOM 741 O O . LYS A 1 86 ? -4.029 -10.949 -8.462 1.00 56.34 86 LYS A O 1
ATOM 746 N N . VAL A 1 87 ? -3.732 -9.928 -6.498 1.00 54.56 87 VAL A N 1
ATOM 747 C CA . VAL A 1 87 ? -2.903 -8.839 -6.993 1.00 54.56 87 VAL A CA 1
ATOM 748 C C . VAL A 1 87 ? -1.458 -9.251 -6.781 1.00 54.56 87 VAL A C 1
ATOM 750 O O . VAL A 1 87 ? -0.955 -9.257 -5.659 1.00 54.56 87 VAL A O 1
ATOM 753 N N . THR A 1 88 ? -0.769 -9.580 -7.869 1.00 52.53 88 THR A N 1
ATOM 754 C CA . THR A 1 88 ? 0.687 -9.473 -7.885 1.00 52.53 88 THR A CA 1
ATOM 755 C C . THR A 1 88 ? 0.998 -7.991 -7.740 1.00 52.53 88 THR A C 1
ATOM 757 O O . THR A 1 88 ? 0.738 -7.211 -8.657 1.00 52.53 88 THR A O 1
ATOM 760 N N . ALA A 1 89 ? 1.497 -7.570 -6.579 1.00 52.28 89 ALA A N 1
ATOM 761 C CA . ALA A 1 89 ? 2.016 -6.217 -6.476 1.00 52.28 89 ALA A CA 1
ATOM 762 C C . ALA A 1 89 ? 3.332 -6.194 -7.261 1.00 52.28 89 ALA A C 1
ATOM 764 O O . ALA A 1 89 ? 4.297 -6.881 -6.913 1.00 52.28 89 ALA A O 1
ATOM 765 N N . MET A 1 90 ? 3.311 -5.472 -8.377 1.00 54.00 90 MET A N 1
ATOM 766 C CA . MET A 1 90 ? 4.454 -5.293 -9.258 1.00 54.00 90 MET A CA 1
ATOM 767 C C . MET A 1 90 ? 5.023 -3.904 -9.013 1.00 54.00 90 MET A C 1
ATOM 769 O O . MET A 1 90 ? 4.337 -2.906 -9.232 1.00 54.00 90 MET A O 1
ATOM 773 N N . ASP A 1 91 ? 6.276 -3.840 -8.583 1.00 59.97 91 ASP A N 1
ATOM 774 C CA . ASP A 1 91 ? 6.998 -2.576 -8.559 1.00 59.97 91 ASP A CA 1
ATOM 775 C C . ASP A 1 91 ? 7.551 -2.343 -9.971 1.00 59.97 91 ASP A C 1
ATOM 777 O O . ASP A 1 91 ? 8.492 -3.008 -10.420 1.00 59.97 91 ASP A O 1
ATOM 781 N N . ILE A 1 92 ? 6.887 -1.448 -10.699 1.00 68.44 92 ILE A N 1
ATOM 782 C CA . ILE A 1 92 ? 7.193 -1.116 -12.089 1.00 68.44 92 ILE A CA 1
ATOM 783 C C . ILE A 1 92 ? 8.166 0.064 -12.106 1.00 68.44 92 ILE A C 1
ATOM 785 O O . ILE A 1 92 ? 7.945 1.064 -11.428 1.00 68.44 92 ILE A O 1
ATOM 789 N N . VAL A 1 93 ? 9.235 -0.048 -12.889 1.00 79.12 93 VAL A N 1
ATOM 790 C CA . VAL A 1 93 ? 10.282 0.971 -13.012 1.00 79.12 93 VAL A CA 1
ATOM 791 C C . VAL A 1 93 ? 10.415 1.392 -14.471 1.00 79.12 93 VAL A C 1
ATOM 793 O O . VAL A 1 93 ? 10.322 0.569 -15.385 1.00 79.12 93 VAL A O 1
ATOM 796 N N . SER A 1 94 ? 10.608 2.685 -14.711 1.00 86.56 94 SER A N 1
ATOM 797 C CA . SER A 1 94 ? 10.814 3.215 -16.060 1.00 86.56 94 SER A CA 1
ATOM 798 C C . SER A 1 94 ? 12.199 2.855 -16.613 1.00 86.56 94 SER A C 1
ATOM 800 O O . SER A 1 94 ? 13.152 2.604 -15.872 1.00 86.56 94 SER A O 1
ATOM 802 N N . ILE A 1 95 ? 12.350 2.890 -17.943 1.00 86.94 95 ILE A N 1
ATOM 803 C CA . ILE A 1 95 ? 13.646 2.666 -18.610 1.00 86.94 95 ILE A CA 1
ATOM 804 C C . ILE A 1 95 ? 14.738 3.610 -18.075 1.00 86.94 95 ILE A C 1
ATOM 806 O O . ILE A 1 95 ? 15.883 3.198 -17.893 1.00 86.94 95 ILE A O 1
ATOM 810 N N . SER A 1 96 ? 14.412 4.880 -17.817 1.00 89.81 96 SER A N 1
ATOM 811 C CA . SER A 1 96 ? 15.386 5.857 -17.323 1.00 89.81 96 SER A CA 1
ATOM 812 C C . SER A 1 96 ? 15.846 5.544 -15.900 1.00 89.81 96 SER A C 1
ATOM 814 O O . SER A 1 96 ? 17.046 5.580 -15.631 1.00 89.81 96 SER A O 1
ATOM 816 N N . GLU A 1 97 ? 14.929 5.188 -15.005 1.00 87.75 97 GLU A N 1
ATOM 817 C CA . GLU A 1 97 ? 15.264 4.773 -13.639 1.00 87.75 97 GLU A CA 1
ATOM 818 C C . GLU A 1 97 ? 16.128 3.508 -13.627 1.00 87.75 97 GLU A C 1
ATOM 820 O O . GLU A 1 97 ? 17.097 3.448 -12.870 1.00 87.75 97 GLU A O 1
ATOM 825 N N . GLN A 1 98 ? 15.853 2.537 -14.506 1.00 87.12 98 GLN A N 1
ATOM 826 C CA . GLN A 1 98 ? 16.686 1.339 -14.615 1.00 87.12 98 GLN A CA 1
ATOM 827 C C . GLN A 1 98 ? 18.106 1.652 -15.100 1.00 87.12 98 GLN A C 1
ATOM 829 O O . GLN A 1 98 ? 19.075 1.158 -14.527 1.00 87.12 98 GLN A O 1
ATOM 834 N N . LEU A 1 99 ? 18.254 2.525 -16.101 1.00 90.25 99 LEU A N 1
ATOM 835 C CA . LEU A 1 99 ? 19.570 2.951 -16.590 1.00 90.25 99 LEU A CA 1
ATOM 836 C C . LEU A 1 99 ? 20.417 3.617 -15.495 1.00 90.25 99 LEU A C 1
ATOM 838 O O . LEU A 1 99 ? 21.638 3.437 -15.466 1.00 90.25 99 LEU A O 1
ATOM 842 N N . VAL A 1 100 ? 19.781 4.390 -14.608 1.00 91.50 100 VAL A N 1
ATOM 843 C CA . VAL A 1 100 ? 20.446 5.011 -13.451 1.00 91.50 100 VAL A CA 1
ATOM 844 C C . VAL A 1 100 ? 20.782 3.959 -12.393 1.00 91.50 100 VAL A C 1
ATOM 846 O O . VAL A 1 100 ? 21.906 3.939 -11.894 1.00 91.50 100 VAL A O 1
ATOM 849 N N . ALA A 1 101 ? 19.847 3.058 -12.078 1.00 86.94 101 ALA A N 1
ATOM 850 C CA . ALA A 1 101 ? 20.035 2.010 -11.076 1.00 86.94 101 ALA A CA 1
ATOM 851 C C . ALA A 1 101 ? 21.186 1.051 -11.429 1.00 86.94 101 ALA A C 1
ATOM 853 O O . ALA A 1 101 ? 21.996 0.718 -10.565 1.00 86.94 101 ALA A O 1
ATOM 854 N N . GLU A 1 102 ? 21.312 0.668 -12.702 1.00 88.56 102 GLU A N 1
ATOM 855 C CA . GLU A 1 102 ? 22.403 -0.181 -13.204 1.00 88.56 102 GLU A CA 1
ATOM 856 C C . GLU A 1 102 ? 23.719 0.582 -13.451 1.00 88.56 102 GLU A C 1
ATOM 858 O O . GLU A 1 102 ? 24.696 0.004 -13.933 1.00 88.56 102 GLU A O 1
ATOM 863 N N . LYS A 1 103 ? 23.769 1.885 -13.132 1.00 90.00 103 LYS A N 1
ATOM 864 C CA . LYS A 1 103 ? 24.936 2.758 -13.352 1.00 90.00 103 LYS A CA 1
ATOM 865 C C . LYS A 1 103 ? 25.437 2.717 -14.805 1.00 90.00 103 LYS A C 1
ATOM 867 O O . LYS A 1 103 ? 26.637 2.747 -15.072 1.00 90.00 103 LYS A O 1
ATOM 872 N N . ILE A 1 104 ? 24.512 2.630 -15.765 1.00 90.56 104 ILE A N 1
ATOM 873 C CA . ILE A 1 104 ? 24.820 2.647 -17.207 1.00 90.56 104 ILE A CA 1
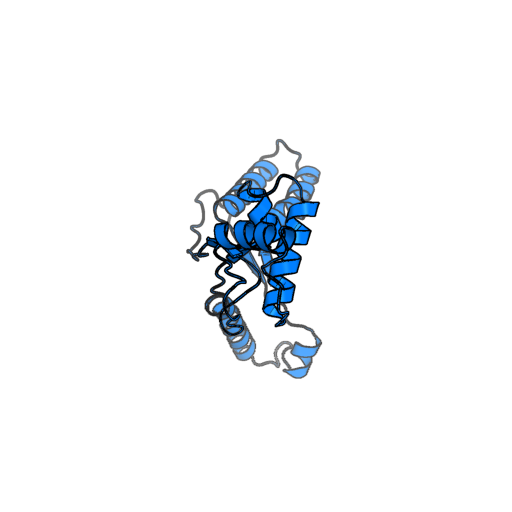ATOM 874 C C . ILE A 1 104 ? 25.055 4.082 -17.698 1.00 90.56 104 ILE A C 1
ATOM 876 O O . ILE A 1 104 ? 25.751 4.301 -18.695 1.00 90.56 104 ILE A O 1
ATOM 880 N N . VAL A 1 105 ? 24.456 5.061 -17.019 1.00 91.44 105 VAL A N 1
ATOM 881 C CA . VAL A 1 105 ? 24.536 6.486 -17.348 1.00 91.44 105 VAL A CA 1
ATOM 882 C C . VAL A 1 105 ? 24.831 7.321 -16.106 1.00 91.44 105 VAL A C 1
ATOM 884 O O . VAL A 1 105 ? 24.331 7.034 -15.024 1.00 91.44 105 VAL A O 1
ATOM 887 N N . ASP A 1 106 ? 25.583 8.404 -16.293 1.00 87.06 106 ASP A N 1
ATOM 888 C CA . ASP A 1 106 ? 26.084 9.240 -15.190 1.00 87.06 106 ASP A CA 1
ATOM 889 C C . ASP A 1 106 ? 25.091 10.318 -14.722 1.00 87.06 106 ASP A C 1
ATOM 891 O O . ASP A 1 106 ? 25.334 11.020 -13.745 1.00 87.06 106 ASP A O 1
ATOM 895 N N . SER A 1 107 ? 23.979 10.511 -15.441 1.00 91.19 107 SER A N 1
ATOM 896 C CA . SER A 1 107 ? 22.988 11.544 -15.117 1.00 91.19 107 SER A CA 1
ATOM 897 C C . SER A 1 107 ? 21.575 11.179 -15.555 1.00 91.19 107 SER A C 1
ATOM 899 O O . SER A 1 107 ? 21.364 10.541 -16.592 1.00 91.19 107 SER A O 1
ATOM 901 N N . THR A 1 108 ? 20.590 11.705 -14.826 1.00 88.44 108 THR A N 1
ATOM 902 C CA . THR A 1 108 ? 19.158 11.580 -15.141 1.00 88.44 108 THR A CA 1
ATOM 903 C C . THR A 1 108 ? 18.826 12.124 -16.529 1.00 88.44 108 THR A C 1
ATOM 905 O O . THR A 1 108 ? 18.017 11.549 -17.252 1.00 88.44 108 THR A O 1
ATOM 908 N N . ARG A 1 109 ? 19.500 13.199 -16.964 1.00 91.12 109 ARG A N 1
ATOM 909 C CA . ARG A 1 109 ? 19.326 13.755 -18.314 1.00 91.12 109 ARG A CA 1
ATOM 910 C C . ARG A 1 109 ? 19.714 12.740 -19.389 1.00 91.12 109 ARG A C 1
ATOM 912 O O . ARG A 1 109 ? 18.970 12.538 -20.342 1.00 91.12 109 ARG A O 1
ATOM 919 N N . SER A 1 110 ? 20.866 12.089 -19.229 1.00 91.12 110 SER A N 1
ATOM 920 C CA . SER A 1 110 ? 21.339 11.050 -20.150 1.00 91.12 110 SER A CA 1
ATOM 921 C C . SER A 1 110 ? 20.418 9.821 -20.141 1.00 91.12 110 SER A C 1
ATOM 923 O O . SER A 1 110 ? 20.142 9.249 -21.201 1.00 91.12 110 SER A O 1
ATOM 925 N N . ALA A 1 111 ? 19.892 9.458 -18.966 1.00 92.12 111 ALA A N 1
ATOM 926 C CA . ALA A 1 111 ? 18.911 8.387 -18.800 1.00 92.12 111 ALA A CA 1
ATOM 927 C C . ALA A 1 111 ? 17.615 8.671 -19.570 1.00 92.12 111 ALA A C 1
ATOM 929 O O . ALA A 1 111 ? 17.200 7.859 -20.392 1.00 92.12 111 ALA A O 1
ATOM 930 N N . ASN A 1 112 ? 17.031 9.856 -19.379 1.00 92.44 112 ASN A N 1
ATOM 931 C CA . ASN A 1 112 ? 15.795 10.272 -20.045 1.00 92.44 112 ASN A CA 1
ATOM 932 C C . ASN A 1 112 ? 15.960 10.357 -21.564 1.00 92.44 112 ASN A C 1
ATOM 934 O O . ASN A 1 112 ? 15.100 9.884 -22.304 1.00 92.44 112 ASN A O 1
ATOM 938 N N . THR A 1 113 ? 17.089 10.886 -22.048 1.00 93.31 113 THR A N 1
ATOM 939 C CA . THR A 1 113 ? 17.385 10.893 -23.487 1.00 93.31 113 THR A CA 1
ATOM 940 C C . THR A 1 113 ? 17.452 9.471 -24.035 1.00 93.31 113 THR A C 1
ATOM 942 O O . THR A 1 113 ? 16.843 9.184 -25.057 1.00 93.31 113 THR A O 1
ATOM 945 N N . THR A 1 114 ? 18.139 8.557 -23.346 1.00 93.81 114 THR A N 1
ATOM 946 C CA . THR A 1 114 ? 18.252 7.152 -23.771 1.00 93.81 114 THR A CA 1
ATOM 947 C C . THR A 1 114 ? 16.892 6.438 -23.747 1.00 93.81 114 THR A C 1
ATOM 949 O O . THR A 1 114 ? 16.564 5.731 -24.696 1.00 93.81 114 THR A O 1
ATOM 952 N N . ALA A 1 115 ? 16.063 6.679 -22.728 1.00 92.50 115 ALA A N 1
ATOM 953 C CA . ALA A 1 115 ? 14.697 6.161 -22.656 1.00 92.50 115 ALA A CA 1
ATOM 954 C C . ALA A 1 115 ? 13.820 6.677 -23.812 1.00 92.50 115 ALA A C 1
ATOM 956 O O . ALA A 1 115 ? 13.060 5.914 -24.405 1.00 92.50 115 ALA A O 1
ATOM 957 N N . MET A 1 116 ? 13.980 7.944 -24.204 1.00 92.94 116 MET A N 1
ATOM 958 C CA . MET A 1 116 ? 13.258 8.525 -25.337 1.00 92.94 116 MET A CA 1
ATOM 959 C C . MET A 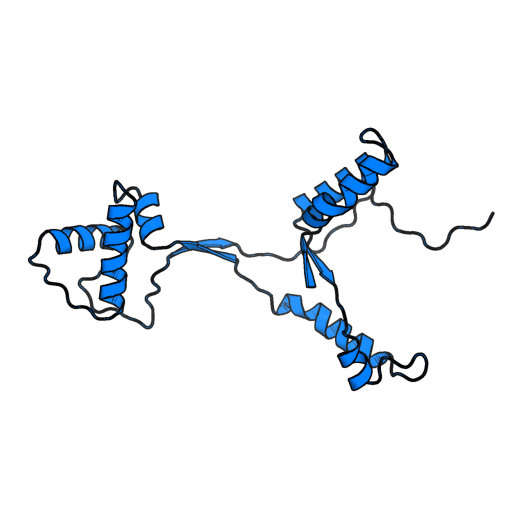1 116 ? 13.591 7.827 -26.669 1.00 92.94 116 MET A C 1
ATOM 961 O O . MET A 1 116 ? 12.698 7.654 -27.495 1.00 92.94 116 MET A O 1
ATOM 965 N N . TYR A 1 117 ? 14.833 7.367 -26.877 1.00 93.12 117 TYR A N 1
ATOM 966 C CA . TYR A 1 117 ? 15.179 6.549 -28.052 1.00 93.12 117 TYR A CA 1
ATOM 967 C C . TYR A 1 117 ? 14.395 5.229 -28.085 1.00 93.12 117 TYR A C 1
ATOM 969 O O . TYR A 1 117 ? 13.911 4.844 -29.147 1.00 93.12 117 TYR A O 1
ATOM 977 N N . ALA A 1 118 ? 14.218 4.565 -26.939 1.00 90.31 118 ALA A N 1
ATOM 978 C CA . ALA A 1 118 ? 13.423 3.339 -26.846 1.00 90.31 118 ALA A CA 1
ATOM 979 C C . ALA A 1 118 ? 11.926 3.589 -27.100 1.00 90.31 118 ALA A C 1
ATOM 981 O O . ALA A 1 118 ? 11.292 2.826 -27.822 1.00 90.31 118 ALA A O 1
ATOM 982 N N . ILE A 1 119 ? 11.369 4.686 -26.575 1.00 89.50 119 ILE A N 1
ATOM 983 C CA . ILE A 1 119 ? 9.969 5.077 -26.825 1.00 89.50 119 ILE A CA 1
ATOM 984 C C . ILE A 1 119 ? 9.750 5.383 -28.311 1.00 89.50 119 ILE A C 1
ATOM 986 O O . ILE A 1 119 ? 8.797 4.914 -28.922 1.00 89.50 119 ILE A O 1
ATOM 990 N N . GLN A 1 120 ? 10.653 6.142 -28.928 1.00 90.81 120 GLN A N 1
ATOM 991 C CA . GLN A 1 120 ? 10.569 6.452 -30.353 1.00 90.81 120 GLN A CA 1
ATOM 992 C C . GLN A 1 120 ? 10.706 5.200 -31.226 1.00 90.81 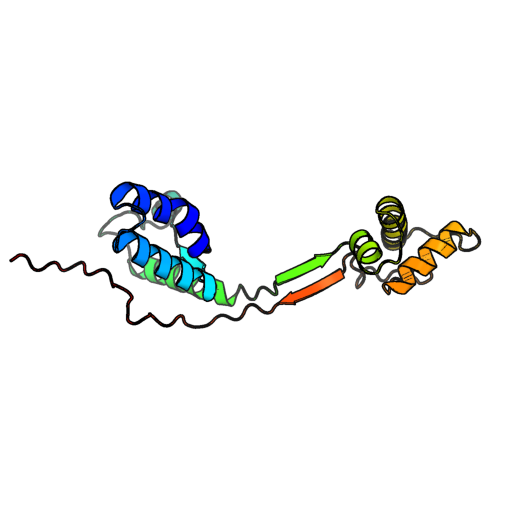120 GLN A C 1
ATOM 994 O O . GLN A 1 120 ? 9.969 5.064 -32.198 1.00 90.81 120 GLN A O 1
ATOM 999 N N . TRP A 1 121 ? 11.604 4.278 -30.865 1.00 91.94 121 TRP A N 1
ATOM 1000 C CA . TRP A 1 121 ? 11.713 2.965 -31.505 1.00 91.94 121 TRP A CA 1
ATOM 1001 C C . TRP A 1 121 ? 10.398 2.178 -31.412 1.00 91.94 121 TRP A C 1
ATOM 1003 O O . TRP A 1 121 ? 9.929 1.656 -32.421 1.00 91.94 121 TRP A O 1
ATOM 1013 N N . MET A 1 122 ? 9.762 2.161 -30.236 1.00 86.19 122 MET A N 1
ATOM 1014 C CA . MET A 1 122 ? 8.462 1.517 -30.011 1.00 86.19 122 MET A CA 1
ATOM 1015 C C . MET A 1 122 ? 7.349 2.114 -30.883 1.00 86.19 122 MET A C 1
ATOM 1017 O O . MET A 1 122 ? 6.500 1.385 -31.385 1.00 86.19 122 MET A O 1
ATOM 1021 N N . HIS A 1 123 ? 7.377 3.426 -31.125 1.00 87.62 123 HIS A N 1
ATOM 1022 C CA . HIS A 1 123 ? 6.461 4.097 -32.055 1.00 87.62 123 HIS A CA 1
ATOM 1023 C C . HIS A 1 123 ? 6.853 3.946 -33.540 1.00 87.62 123 HIS A C 1
ATOM 1025 O O . HIS A 1 123 ? 6.276 4.615 -34.395 1.00 87.62 123 HIS A O 1
ATOM 1031 N N . GLY A 1 124 ? 7.823 3.086 -33.869 1.00 86.31 124 GLY A N 1
ATOM 1032 C CA . GLY A 1 124 ? 8.211 2.781 -35.248 1.00 86.31 124 GLY A CA 1
ATOM 1033 C C . GLY A 1 124 ? 9.198 3.771 -35.871 1.00 86.31 124 GLY A C 1
ATOM 1034 O O . GLY A 1 124 ? 9.380 3.772 -37.089 1.00 86.31 124 GLY A O 1
ATOM 1035 N N . ARG A 1 125 ? 9.858 4.624 -35.075 1.00 89.69 125 ARG A N 1
ATOM 1036 C CA . ARG A 1 125 ? 10.896 5.523 -35.595 1.00 89.69 125 ARG A CA 1
ATOM 1037 C C . ARG A 1 125 ? 12.103 4.717 -36.077 1.00 89.69 125 ARG A C 1
ATOM 1039 O O . ARG A 1 125 ? 12.704 3.963 -35.316 1.00 89.69 125 ARG A O 1
ATOM 1046 N N . VAL A 1 126 ? 12.514 4.960 -37.319 1.00 88.69 126 VAL A N 1
ATOM 1047 C CA . VAL A 1 126 ? 13.751 4.408 -37.887 1.00 88.69 126 VAL A CA 1
ATOM 1048 C C . VAL A 1 126 ? 14.933 5.299 -37.505 1.00 88.69 126 VAL A C 1
ATOM 1050 O O . VAL A 1 126 ? 14.882 6.523 -37.658 1.00 88.69 126 VAL A O 1
ATOM 1053 N N . PHE A 1 127 ? 16.008 4.688 -37.010 1.00 91.19 127 PHE A N 1
ATOM 1054 C CA . PHE A 1 127 ? 17.230 5.391 -36.633 1.00 91.19 127 PHE A CA 1
ATOM 1055 C C . PHE A 1 127 ? 18.358 5.149 -37.630 1.00 91.19 127 PHE A C 1
ATOM 1057 O O . PHE A 1 127 ? 18.544 4.047 -38.138 1.00 91.19 127 PHE A O 1
ATOM 1064 N N . ASP A 1 128 ? 19.161 6.186 -37.850 1.00 92.56 128 ASP A N 1
ATOM 1065 C CA . ASP A 1 128 ? 20.411 6.082 -38.595 1.00 92.56 128 ASP A CA 1
ATOM 1066 C C . ASP A 1 128 ? 21.537 5.620 -37.661 1.00 92.56 128 ASP A C 1
ATOM 1068 O O . ASP A 1 128 ? 22.080 6.397 -36.867 1.00 92.56 128 ASP A O 1
ATOM 1072 N N . PHE A 1 129 ? 21.891 4.340 -37.759 1.00 91.81 129 PHE A N 1
ATOM 1073 C CA . PHE A 1 129 ? 22.929 3.726 -36.936 1.00 91.81 129 PHE A CA 1
ATOM 1074 C C . PHE A 1 129 ? 24.356 4.095 -37.346 1.00 91.81 129 PHE A C 1
ATOM 1076 O O . PHE A 1 129 ? 25.283 3.672 -36.659 1.00 91.81 129 PHE A O 1
ATOM 1083 N N . ASN A 1 130 ? 24.568 4.908 -38.384 1.00 93.06 130 ASN A N 1
ATOM 1084 C CA . ASN A 1 130 ? 25.888 5.477 -38.674 1.00 93.06 130 ASN A CA 1
ATOM 1085 C C . ASN A 1 130 ? 26.234 6.632 -37.720 1.00 93.06 130 ASN A C 1
ATOM 1087 O O . ASN A 1 130 ? 27.403 6.964 -37.523 1.00 93.06 130 ASN A O 1
ATOM 1091 N N . LYS A 1 131 ? 25.230 7.234 -37.069 1.00 94.19 131 LYS A N 1
ATOM 1092 C CA . LYS A 1 131 ? 25.436 8.316 -36.101 1.00 94.19 131 LYS A CA 1
ATOM 1093 C C . LYS A 1 131 ? 25.955 7.769 -34.773 1.00 94.19 131 LYS A C 1
ATOM 1095 O O . LYS A 1 131 ? 25.278 6.985 -34.107 1.00 94.19 131 LYS A O 1
ATOM 1100 N N . LYS A 1 132 ? 27.105 8.283 -34.315 1.00 93.25 132 LYS A N 1
ATOM 1101 C CA . LYS A 1 132 ? 27.717 7.914 -33.020 1.00 93.25 132 LYS A CA 1
ATOM 1102 C C . LYS A 1 132 ? 26.737 8.005 -31.844 1.00 93.25 132 LYS A C 1
ATOM 1104 O O . LYS A 1 132 ? 26.701 7.106 -31.018 1.00 93.25 132 LYS A O 1
ATOM 1109 N N . GLN A 1 133 ? 25.905 9.050 -31.786 1.00 92.00 133 GLN A N 1
ATOM 1110 C CA . GLN A 1 133 ? 24.921 9.219 -30.705 1.00 92.00 133 GLN A CA 1
ATOM 1111 C C . GLN A 1 133 ? 23.906 8.068 -30.656 1.00 92.00 133 GLN A C 1
ATOM 1113 O O . GLN A 1 133 ? 23.638 7.529 -29.584 1.00 92.00 133 GLN A O 1
ATOM 1118 N N . VAL A 1 134 ? 23.392 7.648 -31.817 1.00 93.31 134 VAL A N 1
ATOM 1119 C CA . VAL A 1 134 ? 22.451 6.525 -31.927 1.00 93.31 134 VAL A CA 1
ATOM 1120 C C . VAL A 1 134 ? 23.123 5.233 -31.470 1.00 93.31 134 VAL A C 1
ATOM 1122 O O . VAL A 1 134 ? 22.536 4.481 -30.697 1.00 93.31 134 VAL A O 1
ATOM 1125 N N . GLN A 1 135 ? 24.374 4.998 -31.877 1.00 94.25 135 GLN A N 1
ATOM 1126 C CA . GLN A 1 135 ? 25.144 3.831 -31.439 1.00 94.25 135 GLN A CA 1
ATOM 1127 C C . GLN A 1 135 ? 25.350 3.814 -29.918 1.00 94.25 135 GLN A C 1
ATOM 1129 O O . GLN A 1 135 ? 25.164 2.771 -29.294 1.00 94.25 135 GLN A O 1
ATOM 1134 N N . THR A 1 136 ? 25.662 4.964 -29.310 1.00 94.75 136 THR A N 1
ATOM 1135 C CA . THR A 1 136 ? 25.813 5.097 -27.855 1.00 94.75 136 THR A CA 1
ATOM 1136 C C . THR A 1 136 ? 24.520 4.752 -27.118 1.00 94.75 136 THR A C 1
ATOM 1138 O O . THR A 1 136 ? 24.545 3.979 -26.161 1.00 94.75 136 THR A O 1
ATOM 1141 N N . HIS A 1 137 ? 23.376 5.290 -27.553 1.00 94.88 137 HIS A N 1
ATOM 1142 C CA . HIS A 1 137 ? 22.092 4.988 -26.914 1.00 94.88 137 HIS A CA 1
ATOM 1143 C C . HIS A 1 137 ? 21.659 3.537 -27.150 1.00 94.88 137 HIS A C 1
ATOM 1145 O O . HIS A 1 137 ? 21.211 2.891 -26.208 1.00 94.88 137 HIS A O 1
ATOM 1151 N N . ALA A 1 138 ? 21.886 2.986 -28.346 1.00 93.06 138 ALA A N 1
ATOM 1152 C CA . ALA A 1 138 ? 21.635 1.575 -28.634 1.00 93.06 138 ALA A CA 1
ATOM 1153 C C . ALA A 1 138 ? 22.468 0.645 -27.735 1.00 93.06 138 ALA A C 1
ATOM 1155 O O . ALA A 1 138 ? 21.941 -0.323 -27.199 1.00 93.06 138 ALA A O 1
ATOM 1156 N N . ALA A 1 139 ? 23.750 0.955 -27.512 1.00 94.12 139 ALA A N 1
ATOM 1157 C CA . ALA A 1 139 ? 24.606 0.174 -26.619 1.00 94.12 139 ALA A CA 1
ATOM 1158 C C . ALA A 1 139 ? 24.122 0.219 -25.160 1.00 94.12 139 ALA A C 1
ATOM 1160 O O . ALA A 1 139 ? 24.135 -0.801 -24.475 1.00 94.12 139 ALA A O 1
ATOM 1161 N N . ARG A 1 140 ? 23.653 1.381 -24.687 1.00 94.06 140 ARG A N 1
ATOM 1162 C CA . ARG A 1 140 ? 23.076 1.533 -23.340 1.00 94.06 140 ARG A CA 1
ATOM 1163 C C . ARG A 1 140 ? 21.770 0.755 -23.179 1.00 94.06 140 ARG A C 1
ATOM 1165 O O . ARG A 1 140 ? 21.593 0.093 -22.166 1.00 94.06 140 ARG A O 1
ATOM 1172 N N . LEU A 1 141 ? 20.892 0.802 -24.181 1.00 92.88 141 LEU A N 1
ATOM 1173 C CA . LEU A 1 141 ? 19.628 0.061 -24.196 1.00 92.88 141 LEU A CA 1
ATOM 1174 C C . LEU A 1 141 ? 19.850 -1.459 -24.276 1.00 92.88 141 LEU A C 1
ATOM 1176 O O . LEU A 1 141 ? 19.174 -2.211 -23.580 1.00 92.88 141 LEU A O 1
ATOM 1180 N N . ASN A 1 142 ? 20.860 -1.917 -25.022 1.00 92.25 142 ASN A N 1
ATOM 1181 C CA . ASN A 1 142 ? 21.224 -3.335 -25.073 1.00 92.25 142 ASN A CA 1
ATOM 1182 C C . ASN A 1 142 ? 21.627 -3.892 -23.699 1.00 92.25 142 ASN A C 1
ATOM 1184 O O . ASN A 1 142 ? 21.351 -5.055 -23.417 1.00 92.25 142 ASN A O 1
ATOM 1188 N N . ARG A 1 143 ? 22.249 -3.077 -22.833 1.00 90.25 143 ARG A N 1
ATOM 1189 C CA . ARG A 1 143 ? 22.640 -3.499 -21.475 1.00 90.25 143 ARG A CA 1
ATOM 1190 C C . ARG A 1 143 ? 21.439 -3.817 -20.580 1.00 90.25 143 ARG A C 1
ATOM 1192 O O . ARG A 1 143 ? 21.571 -4.669 -19.717 1.00 90.25 143 ARG A O 1
ATOM 1199 N N . ILE A 1 144 ? 20.286 -3.202 -20.848 1.00 88.31 144 ILE A N 1
ATOM 1200 C CA . ILE A 1 144 ? 19.010 -3.459 -20.160 1.00 88.31 144 ILE A CA 1
ATOM 1201 C C . ILE A 1 144 ? 18.061 -4.342 -20.992 1.00 88.31 144 ILE A C 1
ATOM 1203 O O . ILE A 1 144 ? 16.859 -4.367 -20.752 1.00 88.31 144 ILE A O 1
ATOM 1207 N N . GLY A 1 145 ? 18.574 -5.041 -22.012 1.00 85.75 145 GLY A N 1
ATOM 1208 C CA . GLY A 1 145 ? 17.799 -5.994 -22.816 1.00 85.75 145 GLY A CA 1
ATOM 1209 C C . GLY A 1 145 ? 16.916 -5.388 -23.916 1.00 85.75 145 GLY A C 1
ATOM 1210 O O . GLY A 1 145 ? 16.138 -6.114 -24.530 1.00 85.75 145 GLY A O 1
ATOM 1211 N N . ILE A 1 146 ? 17.035 -4.089 -24.213 1.00 88.62 146 ILE A N 1
ATOM 1212 C CA . ILE A 1 146 ? 16.270 -3.422 -25.279 1.00 88.62 146 ILE A CA 1
ATOM 1213 C C . ILE A 1 146 ? 17.148 -3.266 -26.523 1.00 88.62 146 ILE A C 1
ATOM 1215 O O . ILE A 1 146 ? 18.010 -2.388 -26.585 1.00 88.62 146 ILE A O 1
ATOM 1219 N N . ASN A 1 147 ? 16.893 -4.076 -27.552 1.00 89.94 147 ASN A N 1
ATOM 1220 C CA . ASN A 1 147 ? 17.624 -3.994 -28.815 1.00 89.94 147 ASN A CA 1
ATOM 1221 C C . ASN A 1 147 ? 16.851 -3.218 -29.888 1.00 89.94 147 ASN A C 1
ATOM 1223 O O . ASN A 1 147 ? 16.105 -3.791 -30.682 1.00 89.94 147 ASN A O 1
ATOM 1227 N N . ILE A 1 148 ? 17.115 -1.912 -29.963 1.00 89.94 148 ILE A N 1
ATOM 1228 C CA . ILE A 1 148 ? 16.472 -1.010 -30.931 1.00 89.94 148 ILE A CA 1
ATOM 1229 C C . ILE A 1 148 ? 16.937 -1.192 -32.388 1.00 89.94 148 ILE A C 1
ATOM 1231 O O . ILE A 1 148 ? 16.464 -0.481 -33.271 1.00 89.94 148 ILE A O 1
ATOM 1235 N N . ARG A 1 149 ? 17.892 -2.097 -32.659 1.00 87.50 149 ARG A N 1
ATOM 1236 C CA . ARG A 1 149 ? 18.333 -2.423 -34.032 1.00 87.50 149 ARG A CA 1
ATOM 1237 C C . ARG A 1 149 ? 17.391 -3.403 -34.725 1.00 87.50 149 ARG A C 1
ATOM 1239 O O . ARG A 1 149 ? 17.382 -3.459 -35.950 1.00 87.50 149 ARG A O 1
ATOM 1246 N N . ASN A 1 150 ? 16.622 -4.160 -33.948 1.00 85.69 150 ASN A N 1
ATOM 1247 C CA . ASN A 1 150 ? 15.624 -5.087 -34.461 1.00 85.69 150 ASN A CA 1
ATOM 1248 C C . ASN A 1 150 ? 14.266 -4.386 -34.589 1.00 85.69 150 ASN A C 1
ATOM 1250 O O . ASN A 1 150 ? 14.043 -3.324 -34.005 1.00 85.69 150 ASN A O 1
ATOM 1254 N N . ALA A 1 151 ? 13.345 -4.987 -35.343 1.00 81.62 151 ALA A N 1
ATOM 1255 C CA . ALA A 1 151 ? 11.961 -4.528 -35.374 1.00 81.62 151 ALA A CA 1
ATOM 1256 C C . ALA A 1 151 ? 11.336 -4.620 -33.971 1.00 81.62 151 ALA A C 1
ATOM 1258 O O . ALA A 1 151 ? 11.584 -5.580 -33.237 1.00 81.62 151 ALA A O 1
ATOM 1259 N N . CYS A 1 152 ? 10.545 -3.613 -33.597 1.00 80.44 152 CYS A N 1
ATOM 1260 C CA . CYS A 1 152 ? 9.831 -3.620 -32.326 1.00 80.44 152 CYS A CA 1
ATOM 1261 C C . CYS A 1 152 ? 8.628 -4.562 -32.407 1.00 80.44 152 CYS A C 1
ATOM 1263 O O . CYS A 1 152 ? 7.744 -4.367 -33.240 1.00 80.44 152 CYS A O 1
ATOM 1265 N N . ASP A 1 153 ? 8.584 -5.560 -31.525 1.00 79.31 153 ASP A N 1
ATOM 1266 C CA . ASP A 1 153 ? 7.381 -6.357 -31.296 1.00 79.31 153 ASP A CA 1
ATOM 1267 C C . ASP A 1 153 ? 6.489 -5.635 -30.280 1.00 79.31 153 ASP A C 1
ATOM 1269 O O . ASP A 1 153 ? 6.625 -5.794 -29.064 1.00 79.31 153 ASP A O 1
ATOM 1273 N N . THR A 1 154 ? 5.571 -4.819 -30.790 1.00 73.06 154 THR A N 1
ATOM 1274 C CA . THR A 1 154 ? 4.636 -4.027 -29.980 1.00 73.06 154 THR A CA 1
ATOM 1275 C C . THR A 1 154 ? 3.622 -4.878 -29.213 1.00 73.06 154 THR A C 1
ATOM 1277 O O . THR A 1 154 ? 2.962 -4.356 -28.319 1.00 73.06 154 THR A O 1
ATOM 1280 N N . SER A 1 155 ? 3.510 -6.182 -29.504 1.00 70.81 155 SER A N 1
ATOM 1281 C CA . SER A 1 155 ? 2.655 -7.102 -28.742 1.00 70.81 155 SER A CA 1
ATOM 1282 C C . SER A 1 155 ? 3.299 -7.576 -27.434 1.00 70.81 155 SER A C 1
ATOM 1284 O O . SER A 1 155 ? 2.597 -8.006 -26.520 1.00 70.81 155 SER A O 1
ATOM 1286 N N . ARG A 1 156 ? 4.633 -7.488 -27.329 1.00 66.69 156 ARG A N 1
ATOM 1287 C CA . ARG A 1 156 ? 5.418 -7.979 -26.182 1.00 66.69 156 ARG A CA 1
ATOM 1288 C C . ARG A 1 156 ? 6.212 -6.893 -25.470 1.00 66.69 156 ARG A C 1
ATOM 1290 O O . ARG A 1 156 ? 6.538 -7.053 -24.296 1.00 66.69 156 ARG A O 1
ATOM 1297 N N . PHE A 1 157 ? 6.563 -5.815 -26.164 1.00 72.75 157 PHE A N 1
ATOM 1298 C CA . PHE A 1 157 ? 7.382 -4.758 -25.594 1.00 72.75 157 PHE A CA 1
ATOM 1299 C C . PHE A 1 157 ? 6.549 -3.812 -24.724 1.00 72.75 157 PHE A C 1
ATOM 1301 O O . PHE A 1 157 ? 5.670 -3.107 -25.216 1.00 72.75 157 PHE A O 1
ATOM 1308 N N . ALA A 1 158 ? 6.880 -3.750 -23.435 1.00 72.19 158 ALA A N 1
ATOM 1309 C CA . ALA A 1 158 ? 6.410 -2.714 -22.526 1.00 72.19 158 ALA A CA 1
ATOM 1310 C C . ALA A 1 158 ? 7.583 -1.775 -22.188 1.00 72.19 158 ALA A C 1
ATOM 1312 O O . ALA A 1 158 ? 8.674 -2.260 -21.885 1.00 72.19 158 ALA A O 1
ATOM 1313 N N . PRO A 1 159 ? 7.397 -0.441 -22.184 1.00 73.25 159 PRO A N 1
ATOM 1314 C CA . PRO A 1 159 ? 8.462 0.523 -21.888 1.00 73.25 159 PRO A CA 1
ATOM 1315 C C . PRO A 1 159 ? 8.786 0.617 -20.385 1.00 73.25 159 PRO A C 1
ATOM 1317 O O . PRO A 1 159 ? 9.234 1.654 -19.891 1.00 73.25 159 PRO A O 1
ATOM 1320 N N . VAL A 1 160 ? 8.514 -0.451 -19.645 1.00 77.38 160 VAL A N 1
ATOM 1321 C CA . VAL A 1 160 ? 8.645 -0.530 -18.200 1.00 77.38 160 VAL A CA 1
ATOM 1322 C C . VAL A 1 160 ? 9.185 -1.894 -17.803 1.00 77.38 160 VAL A C 1
ATOM 1324 O O . VAL A 1 160 ? 8.910 -2.900 -18.456 1.00 77.38 160 VAL A O 1
ATOM 1327 N N . PHE A 1 161 ? 9.932 -1.923 -16.711 1.00 73.06 161 PHE A N 1
ATOM 1328 C CA . PHE A 1 161 ? 10.520 -3.134 -16.172 1.00 73.06 161 PHE A CA 1
ATOM 1329 C C . PHE A 1 161 ? 9.856 -3.513 -14.861 1.00 73.06 161 PHE A C 1
ATOM 1331 O O . PHE A 1 161 ? 9.592 -2.666 -14.006 1.00 73.06 161 PHE A O 1
ATOM 1338 N N . VAL A 1 162 ? 9.608 -4.807 -14.695 1.00 69.25 162 VAL A N 1
ATOM 1339 C CA . VAL A 1 162 ? 9.095 -5.361 -13.446 1.00 69.25 162 VAL A CA 1
ATOM 1340 C C . VAL A 1 162 ? 10.288 -5.645 -12.543 1.00 69.25 162 VAL A C 1
ATOM 1342 O O . VAL A 1 162 ? 11.053 -6.573 -12.793 1.00 69.25 162 VAL A O 1
ATOM 1345 N N . ARG A 1 163 ? 10.481 -4.816 -11.514 1.00 68.25 163 ARG A N 1
ATOM 1346 C CA . ARG A 1 163 ? 11.631 -4.921 -10.604 1.00 68.25 163 ARG A CA 1
ATOM 1347 C C . ARG A 1 163 ? 11.408 -5.957 -9.516 1.00 68.25 163 ARG A C 1
ATOM 1349 O O . ARG A 1 163 ? 12.332 -6.668 -9.133 1.00 68.25 163 ARG A O 1
ATOM 1356 N N . GLN A 1 164 ? 10.187 -6.018 -9.006 1.00 60.84 164 GLN A N 1
ATOM 1357 C CA . GLN A 1 164 ? 9.813 -6.967 -7.978 1.00 60.84 164 GLN A CA 1
ATOM 1358 C C . GLN A 1 164 ? 8.365 -7.385 -8.190 1.00 60.84 164 GLN A C 1
ATOM 1360 O O . GLN A 1 164 ? 7.465 -6.548 -8.218 1.00 60.84 164 GLN A O 1
ATOM 1365 N N . CYS A 1 165 ? 8.157 -8.691 -8.326 1.00 57.66 165 CYS A N 1
ATOM 1366 C CA . CYS A 1 165 ? 6.855 -9.312 -8.144 1.00 57.66 165 CYS A CA 1
ATOM 1367 C C . CYS A 1 165 ? 6.814 -9.836 -6.716 1.00 57.66 165 CYS A C 1
ATOM 1369 O O . CYS A 1 165 ? 7.581 -10.734 -6.371 1.00 57.66 165 CYS A O 1
ATOM 1371 N N . ARG A 1 166 ? 5.932 -9.284 -5.886 1.00 66.50 166 ARG A N 1
ATOM 1372 C CA . ARG A 1 166 ? 5.606 -9.888 -4.592 1.00 66.50 166 ARG A CA 1
ATOM 1373 C C . ARG A 1 166 ? 4.244 -10.550 -4.692 1.00 66.50 166 ARG A C 1
ATOM 1375 O O . ARG A 1 166 ? 3.263 -9.932 -5.112 1.00 66.50 166 ARG A O 1
ATOM 1382 N N . GLU A 1 167 ? 4.212 -11.822 -4.330 1.00 65.50 167 GLU A N 1
ATOM 1383 C CA . GLU A 1 167 ? 2.966 -12.545 -4.151 1.00 65.50 167 GLU A CA 1
ATOM 1384 C C . GLU A 1 167 ? 2.390 -12.158 -2.789 1.00 65.50 167 GLU A C 1
ATOM 1386 O O . GLU A 1 167 ? 3.056 -12.266 -1.759 1.00 65.50 167 GLU A O 1
ATOM 1391 N N . VAL A 1 168 ? 1.171 -11.625 -2.792 1.00 69.25 168 VAL A N 1
ATOM 1392 C CA . VAL A 1 168 ? 0.463 -11.290 -1.559 1.00 69.25 168 VAL A CA 1
ATOM 1393 C C . VAL A 1 168 ? -0.344 -12.518 -1.154 1.00 69.25 168 VAL A C 1
ATOM 1395 O O . VAL A 1 168 ? -1.389 -12.805 -1.736 1.00 69.25 168 VAL A O 1
ATOM 1398 N N . CYS A 1 169 ? 0.161 -13.256 -0.167 1.00 72.06 169 CYS A N 1
ATOM 1399 C CA . CYS A 1 169 ? -0.509 -14.436 0.368 1.00 72.06 169 CYS A CA 1
ATOM 1400 C C . CYS A 1 169 ? -1.445 -14.045 1.514 1.00 72.06 169 CYS A C 1
ATOM 1402 O O . CYS A 1 169 ? -1.020 -13.443 2.500 1.00 72.06 169 CYS A O 1
ATOM 1404 N N . LYS A 1 170 ? -2.721 -14.421 1.403 1.00 79.06 170 LYS A N 1
ATOM 1405 C CA . LYS A 1 170 ? -3.691 -14.312 2.497 1.00 79.06 170 LYS A CA 1
ATOM 1406 C C . LYS A 1 170 ? -3.478 -15.459 3.484 1.00 79.06 170 LYS A C 1
ATOM 1408 O O . LYS A 1 170 ? -3.355 -16.611 3.075 1.00 79.06 170 LYS A O 1
ATOM 1413 N N . SER A 1 171 ? -3.527 -15.151 4.773 1.00 85.31 171 SER A N 1
ATOM 1414 C CA . SER A 1 171 ? -3.582 -16.135 5.853 1.00 85.31 171 SER A CA 1
ATOM 1415 C C . SER A 1 171 ? -4.676 -15.775 6.857 1.00 85.31 171 SER A C 1
ATOM 1417 O O . SER A 1 171 ? -5.142 -14.634 6.922 1.00 85.31 171 SER A O 1
ATOM 1419 N N . GLU A 1 172 ? -5.122 -16.767 7.624 1.00 87.25 172 GLU A N 1
ATOM 1420 C CA . GLU A 1 172 ? -5.967 -16.516 8.788 1.00 87.25 172 GLU A CA 1
ATOM 1421 C C . GLU A 1 172 ? -5.146 -15.843 9.895 1.00 87.25 172 GLU A C 1
ATOM 1423 O O . GLU A 1 172 ? -4.019 -16.246 10.188 1.00 87.25 172 GLU A O 1
ATOM 1428 N N . LEU A 1 173 ? -5.720 -14.815 10.522 1.00 90.50 173 LEU A N 1
ATOM 1429 C CA . LEU A 1 173 ? -5.088 -14.095 11.622 1.00 90.50 173 LEU A CA 1
ATOM 1430 C C . LEU A 1 173 ? -5.490 -14.728 12.958 1.00 90.50 173 LEU A C 1
ATOM 1432 O O . LEU A 1 173 ? -6.656 -14.668 13.355 1.00 90.50 173 LEU A O 1
ATOM 1436 N N . ALA A 1 174 ? -4.522 -15.299 13.674 1.00 92.38 174 ALA A N 1
ATOM 1437 C CA . ALA A 1 174 ? -4.753 -15.832 15.012 1.00 92.38 174 ALA A CA 1
ATOM 1438 C C . ALA A 1 174 ? -5.095 -14.705 15.998 1.00 92.38 174 ALA A C 1
ATOM 1440 O O . ALA A 1 174 ? -4.442 -13.670 16.026 1.00 92.38 174 ALA A O 1
ATOM 1441 N N . VAL A 1 175 ? -6.098 -14.896 16.854 1.00 90.81 175 VAL A N 1
ATOM 1442 C CA . VAL A 1 175 ? -6.410 -13.901 17.891 1.00 90.81 175 VAL A CA 1
ATOM 1443 C C . VAL A 1 175 ? -5.412 -14.056 19.047 1.00 90.81 175 VAL A C 1
ATOM 1445 O O . VAL A 1 175 ? -5.369 -15.135 19.641 1.00 90.81 175 VAL A O 1
ATOM 1448 N N . PRO A 1 176 ? -4.630 -13.020 19.408 1.00 92.06 176 PRO A N 1
ATOM 1449 C CA . PRO A 1 176 ? -3.685 -13.115 20.518 1.00 92.06 176 PRO A CA 1
ATOM 1450 C C . PRO A 1 176 ? -4.380 -13.363 21.860 1.00 92.06 176 PRO A C 1
ATOM 1452 O O . PRO A 1 176 ? -5.467 -12.844 22.107 1.00 92.06 176 PRO A O 1
ATOM 1455 N N . LEU A 1 177 ? -3.719 -14.087 22.769 1.00 92.69 177 LEU A N 1
ATOM 1456 C CA . LEU A 1 177 ? -4.261 -14.409 24.101 1.00 92.69 177 LEU A CA 1
ATOM 1457 C C . LEU A 1 177 ? -4.581 -13.168 24.945 1.00 92.69 177 LEU A C 1
ATOM 1459 O O . LEU A 1 177 ? -5.530 -13.168 25.721 1.00 92.69 177 LEU A O 1
ATOM 1463 N N . TRP A 1 178 ? -3.799 -12.103 24.784 1.00 92.69 178 TRP A N 1
ATOM 1464 C CA . TRP A 1 178 ? -3.985 -10.839 25.496 1.00 92.69 178 TRP A CA 1
ATOM 1465 C C . TRP A 1 178 ? -5.089 -9.955 24.887 1.00 92.69 178 TRP A C 1
ATOM 1467 O O . TRP A 1 178 ? -5.416 -8.908 25.451 1.00 92.69 178 TRP A O 1
ATOM 1477 N N . TYR A 1 179 ? -5.673 -10.339 23.744 1.00 93.00 179 TYR A N 1
ATOM 1478 C CA . TYR A 1 179 ? -6.697 -9.545 23.070 1.00 93.00 179 TYR A CA 1
ATOM 1479 C C . TYR A 1 179 ? -8.005 -9.522 23.867 1.00 93.00 179 TYR A C 1
ATOM 1481 O O . TYR A 1 179 ? -8.633 -10.552 24.125 1.00 93.00 179 TYR A O 1
ATOM 1489 N N . ARG A 1 180 ? -8.466 -8.318 24.210 1.00 90.00 180 ARG A N 1
ATOM 1490 C CA . ARG A 1 180 ? -9.712 -8.107 24.953 1.00 90.00 180 ARG A CA 1
ATOM 1491 C C . ARG A 1 180 ? -10.883 -8.051 23.972 1.00 90.00 180 ARG A C 1
ATOM 1493 O O . ARG A 1 180 ? -11.056 -7.061 23.261 1.00 90.00 180 ARG A O 1
ATOM 1500 N N . ARG A 1 181 ? -11.703 -9.109 23.938 1.00 85.06 181 ARG A N 1
ATOM 1501 C CA . ARG A 1 181 ? -12.934 -9.141 23.129 1.00 85.06 181 ARG A CA 1
ATOM 1502 C C . ARG A 1 181 ? -13.974 -8.188 23.709 1.00 85.06 181 ARG A C 1
ATOM 1504 O O . ARG A 1 181 ? -14.154 -8.118 24.923 1.00 85.06 181 ARG A O 1
ATOM 1511 N N . ALA A 1 182 ? -14.680 -7.480 22.833 1.00 78.88 182 ALA A N 1
ATOM 1512 C CA . ALA A 1 182 ? -15.811 -6.666 23.248 1.00 78.88 182 ALA A CA 1
ATOM 1513 C C . ALA A 1 182 ? -16.892 -7.575 23.851 1.00 78.88 182 ALA A C 1
ATOM 1515 O O . ALA A 1 182 ? -17.418 -8.455 23.171 1.00 78.88 182 ALA A O 1
ATOM 1516 N N . ASN A 1 183 ? -17.214 -7.358 25.124 1.00 74.69 183 ASN A N 1
ATOM 1517 C CA . ASN A 1 183 ? -18.343 -8.002 25.774 1.00 74.69 183 ASN A CA 1
ATOM 1518 C C . ASN A 1 183 ? -19.475 -6.975 25.888 1.00 74.69 183 ASN A C 1
ATOM 1520 O O . ASN A 1 183 ? -19.346 -5.978 26.598 1.00 74.69 183 ASN A O 1
ATOM 1524 N N . HIS A 1 184 ? -20.549 -7.188 25.130 1.00 66.75 184 HIS A N 1
ATOM 1525 C CA . HIS A 1 184 ? -21.739 -6.333 25.150 1.00 66.75 184 HIS A CA 1
ATOM 1526 C C . HIS A 1 184 ? -22.680 -6.687 26.310 1.00 66.75 184 HIS A C 1
ATOM 1528 O O . HIS A 1 184 ? -23.570 -5.907 26.636 1.00 66.75 184 HIS A O 1
ATOM 1534 N N . LEU A 1 185 ? -22.457 -7.828 26.967 1.00 67.19 185 LEU A N 1
ATOM 1535 C CA . LEU A 1 185 ? -23.159 -8.227 28.176 1.00 67.19 185 LEU A CA 1
ATOM 1536 C C . LEU A 1 185 ? -22.339 -7.751 29.377 1.00 67.19 185 LEU A C 1
ATOM 1538 O O . LEU A 1 185 ? -21.426 -8.432 29.845 1.00 67.19 185 LEU A O 1
ATOM 1542 N N . LYS A 1 186 ? -22.638 -6.549 29.874 1.00 59.25 186 LYS A N 1
ATOM 1543 C CA . LYS A 1 186 ? -22.236 -6.174 31.232 1.00 59.25 186 LYS A CA 1
ATOM 1544 C C . LYS A 1 186 ? -23.290 -6.732 32.181 1.00 59.25 186 LYS A C 1
ATOM 1546 O O . LYS A 1 186 ? -24.462 -6.397 32.037 1.00 59.25 186 LYS A O 1
ATOM 1551 N N . LEU A 1 187 ? -22.881 -7.587 33.118 1.00 51.22 187 LEU A N 1
ATOM 1552 C CA . LEU A 1 187 ? -23.734 -7.972 34.240 1.00 51.22 187 LEU A CA 1
ATOM 1553 C C . LEU A 1 187 ? -24.122 -6.675 34.968 1.00 51.22 187 LEU A C 1
ATOM 1555 O O . LEU A 1 187 ? -23.239 -5.956 35.438 1.00 51.22 187 LEU A O 1
ATOM 1559 N N . ALA A 1 188 ? -25.410 -6.343 35.001 1.00 43.16 188 ALA A N 1
ATOM 1560 C CA . ALA A 1 188 ? -25.914 -5.387 35.974 1.00 43.16 188 ALA A CA 1
ATOM 1561 C C . ALA A 1 188 ? -25.842 -6.097 37.332 1.00 43.16 188 ALA A C 1
ATOM 1563 O O . ALA A 1 188 ? -26.526 -7.101 37.527 1.00 43.16 188 ALA A O 1
ATOM 1564 N N . ALA A 1 189 ? -24.936 -5.643 38.194 1.00 37.22 189 ALA A N 1
ATOM 1565 C CA . ALA A 1 189 ? -24.832 -6.061 39.586 1.00 37.22 189 ALA A CA 1
ATOM 1566 C C . ALA A 1 189 ? -25.283 -4.901 40.472 1.00 37.22 189 ALA A C 1
ATOM 1568 O O . ALA A 1 189 ? -24.950 -3.746 40.109 1.00 37.22 189 ALA A O 1
#

Foldseek 3Di:
DKDQPLVCCVVPVLVVCCVVANCVDPSNVVSVVVSVLSVVVRDMDDDDDDDPVNCVVQVVPDPPPHDCVVVVVVVVVSVCVVVVVQDQPFDKAAQLRVLVVVVVDDDSVLSVVLLVLLVCLLVVDDDDCVDPVNVSSQVSCVVVVRHSVDRDPNVPDDRIDGPDGDGDDDDDDDDDPPDDDDDPDDPPD

Radius of gyration: 27.59 Å; chains: 1; bounding box: 68×30×78 Å

Organism: Pseudomonas savastanoi pv. phaseolicola (NCBI:txid319)